Protein AF-A0A937PK70-F1 (afdb_monomer)

Radius of gyration: 21.2 Å; Cα contacts (8 Å, |Δi|>4): 388; chains: 1; bounding box: 48×53×54 Å

pLDDT: mean 81.51, std 13.12, range [34.75, 96.56]

Solvent-accessible surface area (backbone atoms only — not comparable to full-atom values): 15669 Å² total; per-residue (Å²): 124,52,72,79,62,58,38,45,66,89,40,70,65,40,44,51,54,52,50,52,49,54,50,37,52,51,46,26,72,76,64,76,40,58,63,68,61,42,50,55,50,50,49,52,51,50,52,42,42,37,51,44,40,57,37,69,43,77,54,96,91,38,79,38,42,36,42,57,72,73,47,57,33,60,52,71,70,46,46,47,51,60,60,41,90,86,40,66,55,57,60,49,52,52,46,38,75,80,33,78,81,59,72,76,56,82,92,69,58,74,65,73,77,54,71,86,55,41,39,75,41,46,40,65,97,46,42,82,39,66,69,51,34,52,38,50,77,68,69,52,69,36,30,16,62,46,84,85,41,48,56,45,36,32,30,69,58,29,56,63,53,48,52,56,38,54,77,68,24,25,91,83,67,60,84,64,79,65,52,55,62,91,28,32,30,38,37,37,63,48,53,62,62,55,76,79,82,41,75,74,48,77,41,75,64,50,46,45,58,57,76,40,33,56,82,60,34,22,36,97,77,68,45,78,64,27,32,30,35,39,34,27,70,57,77,74,48,87,89,71,48,70,73,71,47,45,72,41,93,46,66,55,25,43,25,64,62,72,62,42,48,41,41,28,53,53,68,30,59,56,72,80,80,89,129

Sequence (275 aa):
MDKRLGFKRSTVEGRKLIANYLSLVLLNNAFDSYREEKINLEKTIFKHMRNYIADSVVKHGKSICRLDNDLPVLTKKQRDLLLDQNSPLDDFIIKRIYDKASKSEHAYDVLNWDFGNFVDWTPGNVADKPLIKDLVNRGIELLSYKKGIAKVGICLNTQKLKQIIEDKYNPQKASLEMLDLSLPTLIFPGRIWKGKSKVESGDPESGELYAFKELFTAGLDNKKVMNLLLYVFVKPPSGFEYQKFITKSTKLSRSFKYNADLVIVNNRVEGRHEY

Nearest PDB structures (foldseek):
  7ae9-assembly1_B  TM=3.345E-01  e=4.741E+00  Aphanizomenon flos-aquae 2012/KM1/D3

Secondary structure (DSSP, 8-state):
-TTTTS--TTSHHHHHHHHHHHHHHHHHHHHS--HHHHHHHHHHHHHHHHHHHHSEEEETTEEEEHHHHH-TT--HHHHHHHH-TT-THHHHHHHHHH-TT-PPPGGG-TT---GGG-EE---GGGTTSHHHHHHHHTT--EEESSTT--S-EEES-HHHHHHHHHHHT-TT----TTS-TTS-EEEEEE--EETTTEE----TTHHHHHHTHHHHTB-TTS-B-SEEEEEE-SPPPTT--HHHHHTS-SHHHHHHHHT-SEEEETTEEEPPPP-

Foldseek 3Di:
DQLQQLHNCPDPVSVVLVVVLVVLVVCCVVPVPCPVVNLVSQLVSLLSNLVSQQAWDQDPNDTDRNVCQPQVQFDPLLCCLSNPPPRCVSVVVSCCVVPVVDDDDPSNFRQPGPQVSWDFADLPPCCPQVLNVVCVVVVFTWTDRDPPDNFKTKGAQQVVSVVVCCVFQEPVVADLVLADRNAIEIEGEDEQDDDQPDGDDPRVVLLCCLVPVCNHAATPNRHGRYAYEYEHQDADHPPDDLVVQLPDPDSNSCCVQPPHSWYGHNSHTDHDDDD

Mean predicted aligned error: 8.27 Å

Structure (mmCIF, N/CA/C/O backbone):
data_AF-A0A937PK70-F1
#
_entry.id   AF-A0A937PK70-F1
#
loop_
_atom_site.group_PDB
_atom_site.id
_atom_site.type_symbol
_atom_site.label_atom_id
_atom_site.label_alt_id
_atom_site.label_comp_id
_atom_site.label_asym_id
_atom_site.label_entity_id
_atom_site.label_seq_id
_atom_site.pdbx_PDB_ins_code
_atom_site.Cartn_x
_atom_site.Cartn_y
_atom_site.Cartn_z
_atom_site.occupancy
_atom_site.B_iso_or_equiv
_atom_site.auth_seq_id
_atom_site.auth_comp_id
_atom_site.auth_asym_id
_atom_site.auth_atom_id
_atom_site.pdbx_PDB_model_num
ATOM 1 N N . MET A 1 1 ? 17.308 -13.823 0.301 1.00 37.06 1 MET A N 1
ATOM 2 C CA . MET A 1 1 ? 16.471 -12.849 -0.449 1.00 37.06 1 MET A CA 1
ATOM 3 C C . MET A 1 1 ? 16.672 -12.971 -1.967 1.00 37.06 1 MET A C 1
ATOM 5 O O . MET A 1 1 ? 15.902 -12.392 -2.718 1.00 37.06 1 MET A O 1
ATOM 9 N N . ASP A 1 2 ? 17.613 -13.804 -2.427 1.00 34.75 2 ASP A N 1
ATOM 10 C CA . ASP A 1 2 ? 18.146 -13.864 -3.803 1.00 34.75 2 ASP A CA 1
ATOM 11 C C . ASP A 1 2 ? 17.315 -14.657 -4.819 1.00 34.75 2 ASP A C 1
ATOM 13 O O . ASP A 1 2 ? 17.744 -14.852 -5.947 1.00 34.75 2 ASP A O 1
ATOM 17 N N . LYS A 1 3 ? 16.127 -15.136 -4.435 1.00 36.50 3 LYS A N 1
ATOM 18 C CA . LYS A 1 3 ? 15.155 -15.718 -5.374 1.00 36.50 3 LYS A CA 1
ATOM 19 C C . LYS A 1 3 ? 14.085 -14.713 -5.813 1.00 36.50 3 LYS A C 1
ATOM 21 O O . LYS A 1 3 ? 13.311 -15.049 -6.686 1.00 36.50 3 LYS A O 1
ATOM 26 N N . ARG A 1 4 ? 14.008 -13.512 -5.214 1.00 41.22 4 ARG A N 1
ATOM 27 C CA . ARG A 1 4 ? 12.827 -12.622 -5.298 1.00 41.22 4 ARG A CA 1
ATOM 28 C C . ARG A 1 4 ? 12.791 -11.650 -6.488 1.00 41.22 4 ARG A C 1
ATOM 30 O O . ARG A 1 4 ? 11.863 -10.862 -6.572 1.00 41.22 4 ARG A O 1
ATOM 37 N N . LEU A 1 5 ? 13.767 -11.717 -7.392 1.00 42.56 5 LEU A N 1
ATOM 38 C CA . LEU A 1 5 ? 13.835 -10.891 -8.609 1.00 42.56 5 LEU A CA 1
ATOM 39 C C . LEU A 1 5 ? 14.006 -11.734 -9.887 1.00 42.56 5 LEU A C 1
ATOM 41 O O . LEU A 1 5 ? 14.437 -11.208 -10.901 1.00 42.56 5 LEU A O 1
ATOM 45 N N . GLY A 1 6 ? 13.799 -13.056 -9.840 1.00 41.34 6 GLY A N 1
ATOM 46 C CA . GLY A 1 6 ? 14.126 -13.943 -10.971 1.00 41.34 6 GLY A CA 1
ATOM 47 C C . GLY A 1 6 ? 15.631 -14.142 -11.225 1.00 41.34 6 GLY A C 1
ATOM 48 O O . GLY A 1 6 ? 16.019 -15.063 -11.933 1.00 41.34 6 GLY A O 1
ATOM 49 N N . PHE A 1 7 ? 16.505 -13.365 -10.582 1.00 47.78 7 PHE A N 1
ATOM 50 C CA . PHE A 1 7 ? 17.955 -13.509 -10.698 1.00 47.78 7 PHE A CA 1
ATOM 51 C C . PHE A 1 7 ? 18.530 -14.207 -9.471 1.00 47.78 7 PHE A C 1
ATOM 53 O O . PHE A 1 7 ? 18.691 -13.595 -8.414 1.00 47.78 7 PHE A O 1
ATOM 60 N N . LYS A 1 8 ? 18.933 -15.474 -9.605 1.00 46.00 8 LYS A N 1
ATOM 61 C CA . LYS A 1 8 ? 19.894 -16.035 -8.649 1.00 46.00 8 LYS A CA 1
ATOM 62 C C . LYS A 1 8 ? 21.189 -15.232 -8.795 1.00 46.00 8 LYS A C 1
ATOM 64 O O . LYS A 1 8 ? 21.920 -15.437 -9.757 1.00 46.00 8 LYS A O 1
ATOM 69 N N . ARG A 1 9 ? 21.525 -14.366 -7.834 1.00 40.38 9 ARG A N 1
ATOM 70 C CA . ARG A 1 9 ? 22.830 -13.662 -7.785 1.00 40.38 9 ARG A CA 1
ATOM 71 C C . ARG A 1 9 ? 24.040 -14.607 -7.830 1.00 40.38 9 ARG A C 1
ATOM 73 O O . ARG A 1 9 ? 25.143 -14.175 -8.138 1.00 40.38 9 ARG A O 1
ATOM 80 N N . SER A 1 10 ? 23.840 -15.890 -7.529 1.00 45.78 10 SER A N 1
ATOM 81 C CA . SER A 1 10 ? 24.858 -16.934 -7.656 1.00 45.78 10 SER A CA 1
ATOM 82 C C . SER A 1 10 ? 25.089 -17.415 -9.096 1.00 45.78 10 SER A C 1
ATOM 84 O O . SER A 1 10 ? 26.106 -18.050 -9.356 1.00 45.78 10 SER A O 1
ATOM 86 N N . THR A 1 11 ? 24.190 -17.107 -10.035 1.00 57.72 11 THR A N 1
ATOM 87 C CA . THR A 1 11 ? 24.342 -17.447 -11.460 1.00 57.72 11 THR A CA 1
ATOM 88 C C . THR A 1 11 ? 25.170 -16.388 -12.182 1.00 57.72 11 THR A C 1
ATOM 90 O O . THR A 1 11 ? 25.211 -15.219 -11.783 1.00 57.72 11 THR A O 1
ATOM 93 N N . VAL A 1 12 ? 25.906 -16.802 -13.211 1.00 65.38 12 VAL A N 1
ATOM 94 C CA . VAL A 1 12 ? 26.789 -15.909 -13.975 1.00 65.38 12 VAL A CA 1
ATOM 95 C C . VAL A 1 12 ? 25.957 -14.892 -14.761 1.00 65.38 12 VAL A C 1
ATOM 97 O O . VAL A 1 12 ? 26.335 -13.724 -14.825 1.00 65.38 12 VAL A O 1
ATOM 100 N N . GLU A 1 13 ? 24.792 -15.294 -15.272 1.00 67.75 13 GLU A N 1
ATOM 101 C CA . GLU A 1 13 ? 23.895 -14.440 -16.054 1.00 67.75 13 GLU A CA 1
ATOM 102 C C . GLU A 1 13 ? 23.329 -13.284 -15.222 1.00 67.75 13 GLU A C 1
ATOM 104 O O . GLU A 1 13 ? 23.418 -12.127 -15.631 1.00 67.75 13 GLU A O 1
ATOM 109 N N . GLY A 1 14 ? 22.823 -13.562 -14.014 1.00 67.50 14 GLY A N 1
ATOM 110 C CA . GLY A 1 14 ? 22.270 -12.523 -13.138 1.00 67.50 14 GLY A CA 1
ATOM 111 C C . GLY A 1 14 ? 23.307 -11.480 -12.705 1.00 67.50 14 GLY A C 1
ATOM 112 O O . GLY A 1 14 ? 22.995 -10.293 -12.617 1.00 67.50 14 GLY A O 1
ATOM 113 N N . ARG A 1 15 ? 24.562 -11.898 -12.471 1.00 71.06 15 ARG A N 1
ATOM 114 C CA . ARG A 1 15 ? 25.664 -10.974 -12.145 1.00 71.06 15 ARG A CA 1
ATOM 115 C C . ARG A 1 15 ? 26.049 -10.100 -13.332 1.00 71.06 15 ARG A C 1
ATOM 117 O O . ARG A 1 15 ? 26.210 -8.897 -13.150 1.00 71.06 15 ARG A O 1
ATOM 124 N N . LYS A 1 16 ? 26.154 -10.686 -14.530 1.00 77.31 16 LYS A N 1
ATOM 125 C CA . LYS A 1 16 ? 26.445 -9.945 -15.768 1.00 77.31 16 LYS A CA 1
ATOM 126 C C . LYS A 1 16 ? 25.376 -8.895 -16.057 1.00 77.31 16 LYS A C 1
ATOM 128 O O . LYS A 1 16 ? 25.711 -7.761 -16.363 1.00 77.31 16 LYS A O 1
ATOM 133 N N . LEU A 1 17 ? 24.104 -9.246 -15.899 1.00 77.00 17 LEU A N 1
ATOM 134 C CA . LEU A 1 17 ? 22.991 -8.350 -16.198 1.00 77.00 17 LEU A CA 1
ATOM 135 C C . LEU A 1 17 ? 22.950 -7.129 -15.262 1.00 77.00 17 LEU A C 1
ATOM 137 O O . LEU A 1 17 ? 22.816 -6.002 -15.732 1.00 77.00 17 LEU A O 1
ATOM 141 N N . ILE A 1 18 ? 23.162 -7.327 -13.953 1.00 81.75 18 ILE A N 1
ATOM 142 C CA . ILE A 1 18 ? 23.285 -6.217 -12.991 1.00 81.75 18 ILE A CA 1
ATOM 143 C C . ILE A 1 18 ? 24.528 -5.368 -13.279 1.00 81.75 18 ILE A C 1
ATOM 145 O O . ILE A 1 18 ? 24.437 -4.143 -13.247 1.00 81.75 18 ILE A O 1
ATOM 149 N N . ALA A 1 19 ? 25.677 -5.996 -13.556 1.00 82.25 19 ALA A N 1
ATOM 150 C CA . ALA A 1 19 ? 26.908 -5.274 -13.873 1.00 82.25 19 ALA A CA 1
ATOM 151 C C . ALA A 1 19 ? 26.723 -4.386 -15.111 1.00 82.25 19 ALA A C 1
ATOM 153 O O . ALA A 1 19 ? 26.980 -3.189 -15.035 1.00 82.25 19 ALA A O 1
ATOM 154 N N . ASN A 1 20 ? 26.172 -4.941 -16.193 1.00 83.00 20 ASN A N 1
ATOM 155 C CA . ASN A 1 20 ? 25.875 -4.203 -17.419 1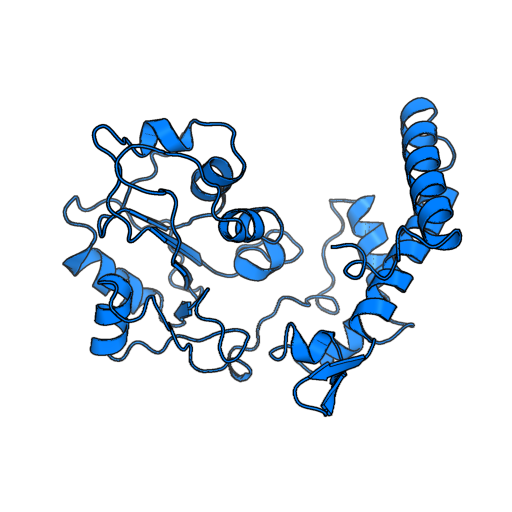.00 83.00 20 ASN A CA 1
ATOM 156 C C . ASN A 1 20 ? 24.914 -3.036 -17.159 1.00 83.00 20 ASN A C 1
ATOM 158 O O . ASN A 1 20 ? 25.137 -1.942 -17.669 1.00 83.00 20 ASN A O 1
ATOM 162 N N . TYR A 1 21 ? 23.883 -3.236 -16.333 1.00 87.12 21 TYR A N 1
ATOM 163 C CA . TYR A 1 21 ? 22.937 -2.172 -15.998 1.00 87.12 21 TYR A CA 1
ATOM 164 C C . TYR A 1 21 ? 23.603 -1.035 -15.226 1.00 87.12 21 TYR A C 1
ATOM 166 O O . TYR A 1 21 ? 23.451 0.127 -15.595 1.00 87.12 21 TYR A O 1
ATOM 174 N N . LEU A 1 22 ? 24.392 -1.353 -14.197 1.00 86.69 22 LEU A N 1
ATOM 175 C CA . LEU A 1 22 ? 25.131 -0.343 -13.439 1.00 86.69 22 LEU A CA 1
ATOM 176 C C . LEU A 1 22 ? 26.138 0.401 -14.325 1.00 86.69 22 LEU A C 1
ATOM 178 O O . LEU A 1 22 ? 26.220 1.624 -14.244 1.00 86.69 22 LEU A O 1
ATOM 182 N N . SER A 1 23 ? 26.856 -0.310 -15.198 1.00 86.12 23 SER A N 1
ATOM 183 C CA . SER A 1 23 ? 27.776 0.294 -16.164 1.00 86.12 23 SER A CA 1
ATOM 184 C C . SER A 1 23 ? 27.057 1.257 -17.106 1.00 86.12 23 SER A C 1
ATOM 186 O O . SER A 1 23 ? 27.497 2.393 -17.245 1.00 86.12 23 SER A O 1
ATOM 188 N N . LEU A 1 24 ? 25.928 0.855 -17.696 1.00 86.94 24 LEU A N 1
ATOM 189 C CA . LEU A 1 24 ? 25.150 1.713 -18.594 1.00 86.94 24 LEU A CA 1
ATOM 190 C C . LEU A 1 24 ? 24.552 2.924 -17.871 1.00 86.94 24 LEU A C 1
ATOM 192 O O . LEU A 1 24 ? 24.560 4.019 -18.420 1.00 86.94 24 LEU A O 1
ATOM 196 N N . VAL A 1 25 ? 24.089 2.772 -16.626 1.00 86.81 25 VAL A N 1
ATOM 197 C CA . VAL A 1 25 ? 23.626 3.908 -15.810 1.00 86.81 25 VAL A CA 1
ATOM 198 C C . VAL A 1 25 ? 24.757 4.908 -15.570 1.00 86.81 25 VAL A C 1
ATOM 200 O O . VAL A 1 25 ? 24.544 6.109 -15.716 1.00 86.81 25 VAL A O 1
ATOM 203 N N . LEU A 1 26 ? 25.953 4.434 -15.212 1.00 84.88 26 LEU A N 1
ATOM 204 C CA . LEU A 1 26 ? 27.107 5.299 -14.961 1.00 84.88 26 LEU A CA 1
ATOM 205 C C . LEU A 1 26 ? 27.579 6.001 -16.237 1.00 84.88 26 LEU A C 1
ATOM 207 O O . LEU A 1 26 ? 27.777 7.212 -16.217 1.00 84.88 26 LEU A O 1
ATOM 211 N N . LEU A 1 27 ? 27.712 5.261 -17.341 1.00 82.31 27 LEU A N 1
ATOM 212 C CA . LEU A 1 27 ? 28.140 5.809 -18.629 1.00 82.31 27 LEU A CA 1
ATOM 213 C C . LEU A 1 27 ? 27.127 6.821 -19.174 1.00 82.31 27 LEU A C 1
ATOM 215 O O . LEU A 1 27 ? 27.521 7.919 -19.559 1.00 82.31 27 LEU A O 1
ATOM 219 N N . ASN A 1 28 ? 25.829 6.511 -19.120 1.00 84.88 28 ASN A N 1
ATOM 220 C CA . ASN A 1 28 ? 24.789 7.438 -19.558 1.00 84.88 28 ASN A CA 1
ATOM 221 C C . ASN A 1 28 ? 24.724 8.687 -18.673 1.00 84.88 28 ASN A C 1
ATOM 223 O O . ASN A 1 28 ? 24.512 9.778 -19.180 1.00 84.88 28 ASN A O 1
ATOM 227 N N . ASN A 1 29 ? 24.926 8.570 -17.358 1.00 85.81 29 ASN A N 1
ATOM 228 C CA . ASN A 1 29 ? 24.936 9.745 -16.481 1.00 85.81 29 ASN A CA 1
ATOM 229 C C . ASN A 1 29 ? 26.181 10.624 -16.670 1.00 85.81 29 ASN A C 1
ATOM 231 O O . ASN A 1 29 ? 26.090 11.836 -16.506 1.00 85.81 29 ASN A O 1
ATOM 235 N N . ALA A 1 30 ? 27.340 10.028 -16.961 1.00 85.38 30 ALA A N 1
ATOM 236 C CA . ALA A 1 30 ? 28.595 10.760 -17.111 1.00 85.38 30 ALA A CA 1
ATOM 237 C C . ALA A 1 30 ? 28.757 11.398 -18.498 1.00 85.38 30 ALA A C 1
ATOM 239 O O . ALA A 1 30 ? 29.371 12.456 -18.611 1.00 85.38 30 ALA A O 1
ATOM 240 N N . PHE A 1 31 ? 28.227 10.755 -19.541 1.00 86.38 31 PHE A N 1
ATOM 241 C CA . PHE A 1 31 ? 28.528 11.101 -20.933 1.00 86.38 31 PHE A CA 1
ATOM 242 C C . PHE A 1 31 ? 27.290 11.289 -21.819 1.00 86.38 31 PHE A C 1
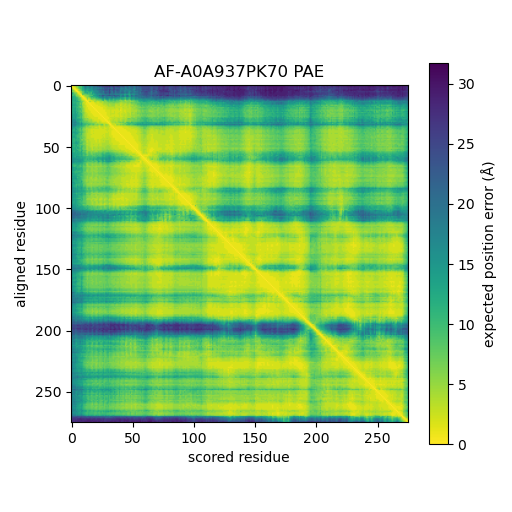ATOM 244 O O . PHE A 1 31 ? 27.459 11.487 -23.017 1.00 86.38 31 PHE A O 1
ATOM 251 N N . ASP A 1 32 ? 26.076 11.159 -21.271 1.00 82.88 32 ASP A N 1
ATOM 252 C CA . ASP A 1 32 ? 24.801 11.189 -22.015 1.00 82.88 32 ASP A CA 1
ATOM 253 C C . ASP A 1 32 ? 24.798 10.293 -23.270 1.00 82.88 32 ASP A C 1
ATOM 255 O O . ASP A 1 32 ? 24.219 10.596 -24.310 1.00 82.88 32 ASP A O 1
ATOM 259 N N . SER A 1 33 ? 25.502 9.164 -23.173 1.00 80.12 33 SER A N 1
ATOM 260 C CA . SER A 1 33 ? 25.627 8.153 -24.222 1.00 80.12 33 SER A CA 1
ATOM 261 C C . SER A 1 33 ? 25.013 6.834 -23.761 1.00 80.12 33 SER A C 1
ATOM 263 O O . SER A 1 33 ? 24.889 6.578 -22.565 1.00 80.12 33 SER A O 1
ATOM 265 N N . TYR A 1 34 ? 24.656 5.971 -24.712 1.00 82.31 34 TYR A N 1
ATOM 266 C CA . TYR A 1 34 ? 24.089 4.638 -24.464 1.00 82.31 34 TYR A CA 1
ATOM 267 C C . TYR A 1 34 ? 22.655 4.604 -23.908 1.00 82.31 34 TYR A C 1
ATOM 269 O O . TYR A 1 34 ? 22.251 3.646 -23.237 1.00 82.31 34 TYR A O 1
ATOM 277 N N . ARG A 1 35 ? 21.861 5.650 -24.172 1.00 85.81 35 ARG A N 1
ATOM 278 C CA . ARG A 1 35 ? 20.463 5.731 -23.726 1.00 85.81 35 ARG A CA 1
ATOM 279 C C . ARG A 1 35 ? 19.619 4.570 -24.253 1.00 85.81 35 ARG A C 1
ATOM 281 O O . ARG A 1 35 ? 18.866 3.978 -23.481 1.00 85.81 35 ARG A O 1
ATOM 288 N N . GLU A 1 36 ? 19.753 4.243 -25.534 1.00 87.88 36 GLU A N 1
ATOM 289 C CA . GLU A 1 36 ? 18.982 3.177 -26.184 1.00 87.88 36 GLU A CA 1
ATOM 290 C C . GLU A 1 36 ? 19.375 1.790 -25.659 1.00 87.88 36 GLU A C 1
ATOM 292 O O . GLU A 1 36 ? 18.523 0.957 -25.354 1.00 87.88 36 GLU A O 1
ATOM 297 N N . GLU A 1 37 ? 20.667 1.544 -25.453 1.00 87.75 37 GLU A N 1
ATOM 298 C CA . GLU A 1 37 ? 21.186 0.313 -24.860 1.00 87.75 37 GLU A CA 1
ATOM 299 C C . GLU A 1 37 ? 20.698 0.142 -23.421 1.00 87.75 37 GLU A C 1
ATOM 301 O O . GLU A 1 37 ? 20.307 -0.959 -23.021 1.00 87.75 37 GLU A O 1
ATOM 306 N N . LYS A 1 38 ? 20.660 1.237 -22.652 1.00 87.12 38 LYS A N 1
ATOM 307 C CA . LYS A 1 38 ? 20.085 1.247 -21.307 1.00 87.12 38 LYS A CA 1
ATOM 308 C C . LYS A 1 38 ? 18.594 0.896 -21.342 1.00 87.12 38 LYS A C 1
ATOM 310 O O . LYS A 1 38 ? 18.180 0.015 -20.589 1.00 87.12 38 LYS A O 1
ATOM 315 N N . ILE A 1 39 ? 17.813 1.509 -22.236 1.00 89.38 39 ILE A N 1
ATOM 316 C CA . ILE A 1 39 ? 16.381 1.210 -22.414 1.00 89.38 39 ILE A CA 1
ATOM 317 C C . ILE A 1 39 ? 16.166 -0.274 -22.748 1.00 89.38 39 ILE A C 1
ATOM 319 O O . ILE A 1 39 ? 15.335 -0.942 -22.131 1.00 89.38 39 ILE A O 1
ATOM 323 N N . ASN A 1 40 ? 16.938 -0.821 -23.688 1.00 87.56 40 ASN A N 1
ATOM 324 C CA . ASN A 1 40 ? 16.832 -2.226 -24.089 1.00 87.56 40 ASN A CA 1
ATOM 325 C C . ASN A 1 40 ? 17.166 -3.190 -22.939 1.00 87.56 40 ASN A C 1
ATOM 327 O O . ASN A 1 40 ? 16.513 -4.228 -22.767 1.00 87.56 40 ASN A O 1
ATOM 331 N N . LEU A 1 41 ? 18.153 -2.841 -22.110 1.00 87.38 41 LEU A N 1
ATOM 332 C CA . LEU A 1 41 ? 18.491 -3.632 -20.933 1.00 87.38 41 LEU A CA 1
ATOM 333 C C . LEU A 1 41 ? 17.400 -3.559 -19.854 1.00 87.38 41 LEU A C 1
ATOM 335 O O . LEU A 1 41 ? 17.073 -4.585 -19.257 1.00 87.38 41 LEU A O 1
ATOM 339 N N . GLU A 1 42 ? 16.795 -2.392 -19.629 1.00 88.00 42 GLU A N 1
ATOM 340 C CA . GLU A 1 42 ? 15.659 -2.233 -18.712 1.00 88.00 42 GLU A CA 1
ATOM 341 C C . GLU A 1 42 ? 14.446 -3.062 -19.159 1.00 88.00 42 GLU A C 1
ATOM 343 O O . GLU A 1 42 ? 13.888 -3.800 -18.346 1.00 88.00 42 GLU A O 1
ATOM 348 N N . LYS A 1 43 ? 14.099 -3.061 -20.456 1.00 87.50 43 LYS A N 1
ATOM 349 C CA . LYS A 1 43 ? 13.057 -3.954 -21.009 1.00 87.50 43 LYS A CA 1
ATOM 350 C C . LYS A 1 43 ? 13.356 -5.427 -20.727 1.00 87.50 43 LYS A C 1
ATOM 352 O O . LYS A 1 43 ? 12.472 -6.187 -20.331 1.00 87.50 43 LYS A O 1
ATOM 357 N N . THR A 1 44 ? 14.618 -5.831 -20.874 1.00 84.88 44 THR A N 1
ATOM 358 C CA . THR A 1 44 ? 15.059 -7.201 -20.567 1.00 84.88 44 THR A CA 1
ATOM 359 C C . THR A 1 44 ? 14.882 -7.526 -19.079 1.00 84.88 44 THR A C 1
ATOM 361 O O . THR A 1 44 ? 14.375 -8.595 -18.735 1.00 84.88 44 THR A O 1
ATOM 364 N N . ILE A 1 45 ? 15.243 -6.596 -18.186 1.00 85.44 45 ILE A N 1
ATOM 365 C CA . ILE A 1 45 ? 15.020 -6.723 -16.738 1.00 85.44 45 ILE A CA 1
ATOM 366 C C . ILE A 1 45 ? 13.528 -6.901 -16.431 1.00 85.44 45 ILE A C 1
ATOM 368 O O . ILE A 1 45 ? 13.172 -7.827 -15.698 1.00 85.44 45 ILE A O 1
ATOM 372 N N . PHE A 1 46 ? 12.655 -6.068 -17.005 1.00 85.12 46 PHE A N 1
ATOM 373 C CA . PHE A 1 46 ? 11.211 -6.162 -16.774 1.00 85.12 46 PHE A CA 1
ATOM 374 C C . PHE A 1 46 ? 10.641 -7.496 -17.244 1.00 85.12 46 PHE A C 1
ATOM 376 O O . PHE A 1 46 ? 9.949 -8.163 -16.473 1.00 85.12 46 PHE A O 1
ATOM 383 N N . LYS A 1 47 ? 11.036 -7.973 -18.428 1.00 83.56 47 LYS A N 1
ATOM 384 C CA . LYS A 1 47 ? 10.641 -9.299 -18.919 1.00 83.56 47 LYS A CA 1
ATOM 385 C C . LYS A 1 47 ? 11.027 -10.421 -17.949 1.00 83.56 47 LYS A C 1
ATOM 387 O O . LYS A 1 47 ? 10.223 -11.310 -17.670 1.00 83.56 47 LYS A O 1
ATOM 392 N N . HIS A 1 48 ? 12.228 -10.371 -17.371 1.00 82.00 48 HIS A N 1
ATOM 393 C CA . HIS A 1 48 ? 12.635 -11.336 -16.344 1.00 82.00 48 HIS A CA 1
ATOM 394 C C . HIS A 1 48 ? 11.782 -11.250 -15.072 1.00 82.00 48 HIS A C 1
ATOM 396 O O . HIS A 1 48 ? 11.409 -12.287 -14.521 1.00 82.00 48 HIS A O 1
ATOM 402 N N . MET A 1 49 ? 11.443 -10.042 -14.614 1.00 84.62 49 MET A N 1
ATOM 403 C CA . MET A 1 49 ? 10.549 -9.853 -13.465 1.00 84.62 49 MET A CA 1
ATOM 404 C C . MET A 1 49 ? 9.149 -10.415 -13.742 1.00 84.62 49 MET A C 1
ATOM 406 O O . MET A 1 49 ? 8.569 -11.059 -12.867 1.00 84.62 49 MET A O 1
ATOM 410 N N . ARG A 1 50 ? 8.634 -10.231 -14.962 1.00 85.44 50 ARG A N 1
ATOM 411 C CA . ARG A 1 50 ? 7.337 -10.760 -15.404 1.00 85.44 50 ARG A CA 1
ATOM 412 C C . ARG A 1 50 ? 7.322 -12.284 -15.474 1.00 85.44 50 ARG A C 1
ATOM 414 O O . ARG A 1 50 ? 6.410 -12.915 -14.948 1.00 85.44 50 ARG A O 1
ATOM 421 N N . ASN A 1 51 ? 8.376 -12.890 -16.015 1.00 85.25 51 ASN A N 1
ATOM 422 C CA . ASN A 1 51 ? 8.534 -14.346 -15.986 1.00 85.25 51 ASN A CA 1
ATOM 423 C C . ASN A 1 51 ? 8.571 -14.871 -14.549 1.00 85.25 51 ASN A C 1
ATOM 425 O O . ASN A 1 51 ? 7.894 -15.840 -14.222 1.00 85.25 51 ASN A O 1
ATOM 429 N N . TYR A 1 52 ? 9.287 -14.181 -13.660 1.00 86.12 52 TYR A N 1
ATOM 430 C CA . TYR A 1 52 ? 9.355 -14.575 -12.259 1.00 86.12 52 TYR A CA 1
ATOM 431 C C . TYR A 1 52 ? 7.992 -14.549 -11.558 1.00 86.12 52 TYR A C 1
ATOM 433 O O . TYR A 1 52 ? 7.735 -15.424 -10.741 1.00 86.12 52 TYR A O 1
ATOM 441 N N . ILE A 1 53 ? 7.109 -13.583 -11.831 1.00 88.38 53 ILE A N 1
ATOM 442 C CA . ILE A 1 53 ? 5.762 -13.586 -11.226 1.00 88.38 53 ILE A CA 1
ATOM 443 C C . ILE A 1 53 ? 4.824 -14.619 -11.871 1.00 88.38 53 ILE A C 1
ATOM 445 O O . ILE A 1 53 ? 3.872 -15.041 -11.217 1.00 88.38 53 ILE A O 1
ATOM 449 N N . ALA A 1 54 ? 5.109 -15.048 -13.105 1.00 87.94 54 ALA A N 1
ATOM 450 C CA . ALA A 1 54 ? 4.399 -16.122 -13.799 1.00 87.94 54 ALA A CA 1
ATOM 451 C C . ALA A 1 54 ? 4.835 -17.531 -13.345 1.00 87.94 54 ALA A C 1
ATOM 453 O O . ALA A 1 54 ? 4.074 -18.490 -13.482 1.00 87.94 54 ALA A O 1
ATOM 454 N N . ASP A 1 55 ? 6.043 -17.670 -12.787 1.00 88.50 55 ASP A N 1
ATOM 455 C CA . ASP A 1 55 ? 6.554 -18.946 -12.284 1.00 88.50 55 ASP A CA 1
ATOM 456 C C . ASP A 1 55 ? 5.635 -19.551 -11.214 1.00 88.50 55 ASP A C 1
ATOM 458 O O . ASP A 1 55 ? 5.010 -18.858 -10.406 1.00 88.50 55 ASP A O 1
ATOM 462 N N . SER A 1 56 ? 5.631 -20.881 -11.130 1.00 88.50 56 SER A N 1
ATOM 463 C CA . SER A 1 56 ? 4.915 -21.593 -10.074 1.00 88.50 56 SER A CA 1
ATOM 464 C C . SER A 1 56 ? 5.743 -21.776 -8.796 1.00 88.50 56 SER A C 1
ATOM 466 O O . SER A 1 56 ? 6.968 -21.919 -8.810 1.00 88.50 56 SER A O 1
ATOM 468 N N . VAL A 1 57 ? 5.052 -21.824 -7.660 1.00 84.38 57 VAL A N 1
ATOM 469 C CA . VAL A 1 57 ? 5.567 -22.208 -6.342 1.00 84.38 57 VAL A CA 1
ATOM 470 C C . VAL A 1 57 ? 4.757 -23.363 -5.775 1.00 84.38 57 VAL A C 1
ATOM 472 O O . VAL A 1 57 ? 3.536 -23.399 -5.896 1.00 84.38 57 VAL A O 1
ATOM 475 N N . VAL A 1 58 ? 5.435 -24.296 -5.105 1.00 85.69 58 VAL A N 1
ATOM 476 C CA . VAL A 1 58 ? 4.760 -25.379 -4.383 1.00 85.69 58 VAL A CA 1
ATOM 477 C C . VAL A 1 58 ? 4.317 -24.871 -3.015 1.00 85.69 58 VAL A C 1
ATOM 479 O O . VAL A 1 58 ? 5.140 -24.450 -2.201 1.00 85.69 58 VAL A O 1
ATOM 482 N N . LYS A 1 59 ? 3.016 -24.939 -2.744 1.00 78.69 59 LYS A N 1
ATOM 483 C CA . LYS A 1 59 ? 2.406 -24.589 -1.462 1.00 78.69 59 LYS A CA 1
ATOM 484 C C . LYS A 1 59 ? 1.424 -25.679 -1.054 1.00 78.69 59 LYS A C 1
ATOM 486 O O . LYS A 1 59 ? 0.505 -25.997 -1.801 1.00 78.69 59 LYS A O 1
ATOM 491 N N . HIS A 1 60 ? 1.631 -26.267 0.125 1.00 81.50 60 HIS A N 1
ATOM 492 C CA . HIS A 1 60 ? 0.845 -27.412 0.615 1.00 81.50 60 HIS A CA 1
ATOM 493 C C . HIS A 1 60 ? 0.714 -28.542 -0.428 1.00 81.50 60 HIS A C 1
ATOM 495 O O . HIS A 1 60 ? -0.369 -29.074 -0.648 1.00 81.50 60 HIS A O 1
ATOM 501 N N . GLY A 1 61 ? 1.811 -28.857 -1.126 1.00 84.94 61 GLY A N 1
ATOM 502 C CA . GLY A 1 61 ? 1.846 -29.895 -2.163 1.00 84.94 61 GLY A CA 1
ATOM 503 C C . GLY A 1 61 ? 1.212 -29.512 -3.507 1.00 84.94 61 GLY A C 1
ATOM 504 O O . GLY A 1 61 ? 1.296 -30.297 -4.444 1.00 84.94 61 GLY A O 1
ATOM 505 N N . LYS A 1 62 ? 0.622 -28.316 -3.643 1.00 86.06 62 LYS A N 1
ATOM 506 C CA . LYS A 1 62 ? 0.045 -27.827 -4.905 1.00 86.06 62 LYS A CA 1
ATOM 507 C C . LYS A 1 62 ? 0.963 -26.809 -5.571 1.00 86.06 62 LYS A C 1
ATOM 509 O O . LYS A 1 62 ? 1.491 -25.925 -4.901 1.00 86.06 62 LYS A O 1
ATOM 514 N N . SER A 1 63 ? 1.128 -26.928 -6.884 1.00 90.38 63 SER A N 1
ATOM 515 C CA . SER A 1 63 ? 1.799 -25.918 -7.706 1.00 90.38 63 SER A CA 1
ATOM 516 C C . SER A 1 63 ? 0.835 -24.760 -7.968 1.00 90.38 63 SER A C 1
ATOM 518 O O . SER A 1 63 ? -0.269 -24.989 -8.455 1.00 90.38 63 SER A O 1
ATOM 520 N N . ILE A 1 64 ? 1.218 -23.537 -7.605 1.00 88.62 64 ILE A N 1
ATOM 521 C CA . ILE A 1 64 ? 0.401 -22.325 -7.763 1.00 88.62 64 ILE A CA 1
ATOM 522 C C . ILE A 1 64 ? 1.267 -21.241 -8.407 1.00 88.62 64 ILE A C 1
ATOM 524 O O . ILE A 1 64 ? 2.412 -21.067 -7.993 1.00 88.62 64 ILE A O 1
ATOM 528 N N . CYS A 1 65 ? 0.735 -20.494 -9.378 1.00 90.19 65 CYS A N 1
ATOM 529 C CA . CYS A 1 65 ? 1.392 -19.300 -9.918 1.00 90.19 65 CYS A CA 1
ATOM 530 C C . CYS A 1 65 ? 1.743 -18.322 -8.782 1.00 90.19 65 CYS A C 1
ATOM 532 O O . CYS A 1 65 ? 0.945 -18.090 -7.868 1.00 90.19 65 CYS A O 1
ATOM 534 N N . ARG A 1 66 ? 2.946 -17.744 -8.807 1.00 90.31 66 ARG A N 1
ATOM 535 C CA . ARG A 1 66 ? 3.394 -16.789 -7.782 1.00 90.31 66 ARG A CA 1
ATOM 536 C C . ARG A 1 66 ? 2.479 -15.586 -7.686 1.00 90.31 66 ARG A C 1
ATOM 538 O O . ARG A 1 66 ? 2.143 -15.212 -6.566 1.00 90.31 66 ARG A O 1
ATOM 545 N N . LEU A 1 67 ? 2.058 -15.029 -8.823 1.00 89.62 67 LEU A N 1
ATOM 546 C CA . LEU A 1 67 ? 1.140 -13.895 -8.852 1.00 89.62 67 LEU A CA 1
ATOM 547 C C . LEU A 1 67 ? -0.146 -14.203 -8.076 1.00 89.62 67 LEU A C 1
ATOM 549 O O . LEU A 1 67 ? -0.525 -13.436 -7.196 1.00 89.62 67 LEU A O 1
ATOM 553 N N . ASP A 1 68 ? -0.752 -15.367 -8.318 1.00 88.19 68 ASP A N 1
ATOM 554 C CA . ASP A 1 68 ? -1.988 -15.774 -7.642 1.00 88.19 68 ASP A CA 1
ATOM 555 C C . ASP A 1 68 ? -1.768 -16.099 -6.162 1.00 88.19 68 ASP A C 1
ATOM 557 O O . ASP A 1 68 ? -2.646 -15.886 -5.328 1.00 88.19 68 ASP A O 1
ATOM 561 N N . ASN A 1 69 ? -0.586 -16.598 -5.794 1.00 87.19 69 ASN A N 1
ATOM 562 C CA . ASN A 1 69 ? -0.258 -16.787 -4.388 1.00 87.19 69 ASN A CA 1
ATOM 563 C C . ASN A 1 69 ? -0.025 -15.457 -3.667 1.00 87.19 69 ASN A C 1
ATOM 565 O O . ASN A 1 69 ? -0.356 -15.354 -2.486 1.00 87.19 69 ASN A O 1
ATOM 569 N N . ASP A 1 70 ? 0.609 -14.481 -4.311 1.00 84.69 70 ASP A N 1
ATOM 570 C CA . ASP A 1 70 ? 1.058 -13.252 -3.664 1.00 84.69 70 ASP A CA 1
ATOM 571 C C . ASP A 1 70 ? -0.026 -12.174 -3.644 1.00 84.69 70 ASP A C 1
ATOM 573 O O . ASP A 1 70 ? -0.203 -11.553 -2.593 1.00 84.69 70 ASP A O 1
ATOM 577 N N . LEU A 1 71 ? -0.802 -12.046 -4.725 1.00 86.94 71 LEU A N 1
ATOM 578 C CA . LEU A 1 71 ? -1.863 -11.054 -4.896 1.00 86.94 71 LEU A CA 1
ATOM 579 C C . LEU A 1 71 ? -3.122 -11.681 -5.548 1.00 86.94 71 LEU A C 1
ATOM 581 O O . LEU A 1 71 ? -3.452 -11.382 -6.696 1.00 86.94 71 LEU A O 1
ATOM 585 N N . PRO A 1 72 ? -3.854 -12.555 -4.828 1.00 88.06 72 PRO A N 1
ATOM 586 C CA . PRO A 1 72 ? -4.987 -13.311 -5.379 1.00 88.06 72 PRO A CA 1
ATOM 587 C C . PRO A 1 72 ? -6.184 -12.450 -5.811 1.00 88.06 72 PRO A C 1
ATOM 589 O O . PRO A 1 72 ? -7.040 -12.937 -6.541 1.00 88.06 72 PRO A O 1
ATOM 592 N N . VAL A 1 73 ? -6.254 -11.192 -5.371 1.00 89.25 73 VAL A N 1
ATOM 593 C CA . VAL A 1 73 ? -7.404 -10.289 -5.575 1.00 89.25 73 VAL A CA 1
ATOM 594 C C . VAL A 1 73 ? -7.420 -9.562 -6.913 1.00 89.25 73 VAL A C 1
ATOM 596 O O . VAL A 1 73 ? -8.347 -8.804 -7.189 1.00 89.25 73 VAL A O 1
ATOM 599 N N . LEU A 1 74 ? -6.399 -9.765 -7.748 1.00 88.94 74 LEU A N 1
ATOM 600 C CA . LEU A 1 74 ? -6.378 -9.181 -9.084 1.00 88.94 74 LEU A CA 1
ATOM 601 C C . LEU A 1 74 ? -7.604 -9.634 -9.889 1.00 88.94 74 LEU A C 1
ATOM 603 O O . LEU A 1 74 ? -8.123 -10.735 -9.707 1.00 88.94 74 LEU A O 1
ATOM 607 N N . THR A 1 75 ? -8.052 -8.806 -10.823 1.00 88.19 75 THR A N 1
ATOM 608 C CA . THR A 1 75 ? -9.048 -9.181 -11.835 1.00 88.19 75 THR A CA 1
ATOM 609 C C . THR A 1 75 ? -8.390 -9.989 -12.957 1.00 88.19 75 THR A C 1
ATOM 611 O O . THR A 1 75 ? -7.164 -10.015 -13.092 1.00 88.19 75 THR A O 1
ATOM 614 N N . LYS A 1 76 ? -9.183 -10.657 -13.807 1.00 87.50 76 LYS A N 1
ATOM 615 C CA . LYS A 1 76 ? -8.643 -11.349 -14.993 1.00 87.50 76 LYS A CA 1
ATOM 616 C C . LYS A 1 76 ? -7.859 -10.388 -15.898 1.00 87.50 76 LYS A C 1
ATOM 618 O O . LYS A 1 76 ? -6.722 -10.679 -16.236 1.00 87.50 76 LYS A O 1
ATOM 623 N N . LYS A 1 77 ? -8.413 -9.202 -16.179 1.00 86.44 77 LYS A N 1
ATOM 624 C CA . LYS A 1 77 ? -7.758 -8.163 -16.993 1.00 86.44 77 LYS A CA 1
ATOM 625 C C . LYS A 1 77 ? -6.380 -7.774 -16.443 1.00 86.44 77 LYS A C 1
ATOM 627 O O . LYS A 1 77 ? -5.428 -7.649 -17.204 1.00 86.44 77 LYS A O 1
ATOM 632 N N . GLN A 1 78 ? -6.267 -7.592 -15.127 1.00 87.31 78 GLN A N 1
ATOM 633 C CA . GLN A 1 78 ? -4.996 -7.240 -14.484 1.00 87.31 78 GLN A CA 1
ATOM 634 C C . GLN A 1 78 ? -3.978 -8.381 -14.563 1.00 87.31 78 GLN A C 1
ATOM 636 O O . GLN A 1 78 ? -2.797 -8.129 -14.795 1.00 87.31 78 GLN A O 1
ATOM 641 N N . ARG A 1 79 ? -4.427 -9.634 -14.412 1.00 88.38 79 ARG A N 1
ATOM 642 C CA . ARG A 1 79 ? -3.565 -10.808 -14.608 1.00 88.38 79 ARG A CA 1
ATOM 643 C C . ARG A 1 79 ? -3.063 -10.893 -16.039 1.00 88.38 79 ARG A C 1
ATOM 645 O O . ARG A 1 79 ? -1.860 -11.023 -16.229 1.00 88.38 79 ARG A O 1
ATOM 652 N N . ASP A 1 80 ? -3.959 -10.776 -17.014 1.00 87.94 80 ASP A N 1
ATOM 653 C CA . ASP A 1 80 ? -3.611 -10.846 -18.433 1.00 87.94 80 ASP A CA 1
ATOM 654 C C . ASP A 1 80 ? -2.570 -9.768 -18.768 1.00 87.94 80 ASP A C 1
ATOM 656 O O . ASP A 1 80 ? -1.529 -10.075 -19.338 1.00 87.94 80 ASP A O 1
ATOM 660 N N . LEU A 1 81 ? -2.756 -8.535 -18.284 1.00 86.19 81 LEU A N 1
ATOM 661 C CA . LEU A 1 81 ? -1.786 -7.459 -18.489 1.00 86.19 81 LEU A CA 1
ATOM 662 C C . LEU A 1 81 ? -0.397 -7.759 -17.889 1.00 86.19 81 LEU A C 1
ATOM 664 O O . LEU A 1 81 ? 0.618 -7.409 -18.494 1.00 86.19 81 LEU A O 1
ATOM 668 N N . LEU A 1 82 ? -0.339 -8.389 -16.710 1.00 87.81 82 LEU A N 1
ATOM 669 C CA . LEU A 1 8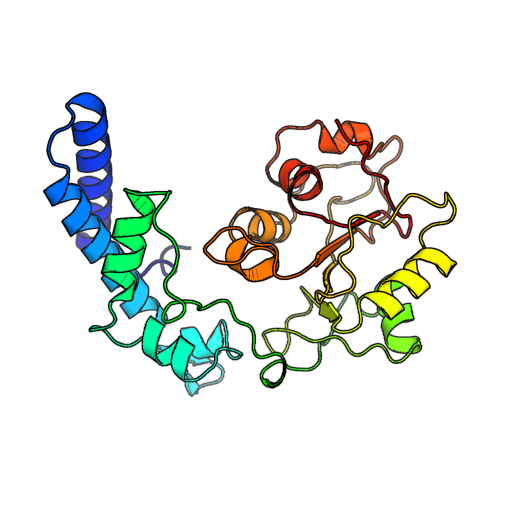2 ? 0.915 -8.724 -16.025 1.00 87.81 82 LEU A CA 1
ATOM 670 C C . LEU A 1 82 ? 1.602 -9.961 -16.614 1.00 87.81 82 LEU A C 1
ATOM 672 O O . LEU A 1 82 ? 2.833 -10.001 -16.667 1.00 87.81 82 LEU A O 1
ATOM 676 N N . LEU A 1 83 ? 0.840 -10.947 -17.089 1.00 87.56 83 LEU A N 1
ATOM 677 C CA . LEU A 1 83 ? 1.352 -12.254 -17.513 1.00 87.56 83 LEU A CA 1
ATOM 678 C C . LEU A 1 83 ? 1.543 -12.388 -19.033 1.00 87.56 83 LEU A C 1
ATOM 680 O O . LEU A 1 83 ? 2.415 -13.148 -19.455 1.00 87.56 83 LEU A O 1
ATOM 684 N N . ASP A 1 84 ? 0.794 -11.647 -19.855 1.00 86.31 84 ASP A N 1
ATOM 685 C CA . ASP A 1 84 ? 0.895 -11.719 -21.319 1.00 86.31 84 ASP A CA 1
ATOM 686 C C . ASP A 1 84 ? 2.198 -11.094 -21.826 1.00 86.31 84 ASP A C 1
ATOM 688 O O . ASP A 1 84 ? 2.367 -9.878 -21.810 1.00 86.31 84 ASP A O 1
ATOM 692 N N . GLN A 1 85 ? 3.120 -11.904 -22.334 1.00 79.62 85 GLN A N 1
ATOM 693 C CA . GLN A 1 85 ? 4.424 -11.444 -22.823 1.00 79.62 85 GLN A CA 1
ATOM 694 C C . GLN A 1 85 ? 4.344 -10.421 -23.969 1.00 79.62 85 GLN A C 1
ATOM 696 O O . GLN A 1 85 ? 5.321 -9.713 -24.194 1.00 79.62 85 GLN A O 1
ATOM 701 N N . ASN A 1 86 ? 3.202 -10.318 -24.656 1.00 81.44 86 ASN A N 1
ATOM 702 C CA . ASN A 1 86 ? 2.954 -9.319 -25.699 1.00 81.44 86 ASN A CA 1
ATOM 703 C C . ASN A 1 86 ? 2.263 -8.052 -25.168 1.00 81.44 86 ASN A C 1
ATOM 705 O O . ASN A 1 86 ? 1.938 -7.149 -25.937 1.00 81.44 86 ASN A O 1
ATOM 709 N N . SER A 1 87 ? 2.025 -7.982 -23.858 1.00 81.56 87 SER A N 1
ATOM 710 C CA . SER A 1 87 ? 1.439 -6.824 -23.194 1.00 81.56 87 SER A CA 1
ATOM 711 C C . SER A 1 87 ? 2.298 -5.573 -23.420 1.00 81.56 87 SER A C 1
ATOM 713 O O . SER A 1 87 ? 3.506 -5.615 -23.165 1.00 81.56 87 SER A O 1
ATOM 715 N N . PRO A 1 88 ? 1.687 -4.429 -23.781 1.00 79.31 88 PRO A N 1
ATOM 716 C CA . PRO A 1 88 ? 2.394 -3.156 -23.932 1.00 79.31 88 PRO A CA 1
ATOM 717 C C . PRO A 1 88 ? 2.856 -2.538 -22.598 1.00 79.31 88 PRO A C 1
ATOM 719 O O . PRO A 1 88 ? 3.385 -1.426 -22.568 1.00 79.31 88 PRO A O 1
ATOM 722 N N . LEU A 1 89 ? 2.681 -3.251 -21.479 1.00 82.44 89 LEU A N 1
ATOM 723 C CA . LEU A 1 89 ? 3.066 -2.805 -20.143 1.00 82.44 89 LEU A CA 1
ATOM 724 C C . LEU A 1 89 ? 4.557 -2.449 -20.035 1.00 82.44 89 LEU A C 1
ATOM 726 O O . LEU A 1 89 ? 4.890 -1.455 -19.394 1.00 82.44 89 LEU A O 1
ATOM 730 N N . ASP A 1 90 ? 5.448 -3.224 -20.657 1.00 82.50 90 ASP A N 1
ATOM 731 C CA . ASP A 1 90 ? 6.895 -2.989 -20.557 1.00 82.50 90 ASP A CA 1
ATOM 732 C C . ASP A 1 90 ? 7.296 -1.680 -21.258 1.00 82.50 90 ASP A C 1
ATOM 734 O O . ASP A 1 90 ? 8.037 -0.869 -20.698 1.00 82.50 90 ASP A O 1
ATOM 738 N N . ASP A 1 91 ? 6.731 -1.415 -22.439 1.00 81.75 91 ASP A N 1
ATOM 739 C CA . ASP A 1 91 ? 6.933 -0.155 -23.160 1.00 81.75 91 ASP A CA 1
ATOM 740 C C . ASP A 1 91 ? 6.340 1.034 -22.398 1.00 81.75 91 ASP A C 1
ATOM 742 O O . ASP A 1 91 ? 6.958 2.099 -22.320 1.00 81.75 91 ASP A O 1
ATOM 746 N N . PHE A 1 92 ? 5.177 0.845 -21.772 1.00 82.00 92 PHE A N 1
ATOM 747 C CA . PHE A 1 92 ? 4.562 1.855 -20.918 1.00 82.00 92 PHE A CA 1
ATOM 748 C C . PHE A 1 92 ? 5.429 2.194 -19.690 1.00 82.00 92 PHE A C 1
ATOM 750 O O . PHE A 1 92 ? 5.637 3.374 -19.393 1.00 82.00 92 PHE A O 1
ATOM 757 N N . ILE A 1 93 ? 5.972 1.188 -18.992 1.00 83.56 93 ILE A N 1
ATOM 758 C CA . ILE A 1 93 ? 6.855 1.391 -17.831 1.00 83.56 93 ILE A CA 1
ATOM 759 C C . ILE A 1 93 ? 8.124 2.142 -18.250 1.00 83.56 93 ILE A C 1
ATOM 761 O O . ILE A 1 93 ? 8.504 3.112 -17.593 1.00 83.56 93 ILE A O 1
ATOM 765 N N . ILE A 1 94 ? 8.750 1.747 -19.362 1.00 86.69 94 ILE A N 1
ATOM 766 C CA . ILE A 1 94 ? 9.921 2.443 -19.912 1.00 86.69 94 ILE A CA 1
ATOM 767 C C . ILE A 1 94 ? 9.577 3.895 -20.232 1.00 86.69 94 ILE A C 1
ATOM 769 O O . ILE A 1 94 ? 10.272 4.807 -19.785 1.00 86.69 94 ILE A O 1
ATOM 773 N N . LYS A 1 95 ? 8.470 4.136 -20.940 1.00 85.69 95 LYS A N 1
ATOM 774 C CA . LYS A 1 95 ? 8.019 5.493 -21.257 1.00 85.69 95 LYS A CA 1
ATOM 775 C C . LYS A 1 95 ? 7.868 6.334 -19.987 1.00 85.69 95 LYS A C 1
ATOM 777 O O . LYS A 1 95 ? 8.377 7.444 -19.945 1.00 85.69 95 LYS A O 1
ATOM 782 N N . ARG A 1 96 ? 7.267 5.790 -18.925 1.00 81.44 96 ARG A N 1
ATOM 783 C CA . ARG A 1 96 ? 7.111 6.455 -17.616 1.00 81.44 96 ARG A CA 1
ATOM 784 C C . ARG A 1 96 ? 8.432 6.787 -16.914 1.00 81.44 96 ARG A C 1
ATOM 786 O O . ARG A 1 96 ? 8.502 7.793 -16.209 1.00 81.44 96 ARG A O 1
ATOM 793 N N . ILE A 1 97 ? 9.462 5.954 -17.066 1.00 84.00 97 ILE A N 1
ATOM 794 C CA . ILE A 1 97 ? 10.787 6.192 -16.468 1.00 84.00 97 ILE A CA 1
ATOM 795 C C . ILE A 1 97 ? 11.458 7.412 -17.108 1.00 84.00 97 ILE A C 1
ATOM 797 O O . ILE A 1 97 ? 12.053 8.228 -16.401 1.00 84.00 97 ILE A O 1
ATOM 801 N N . TYR A 1 98 ? 11.338 7.547 -18.430 1.00 85.12 98 TYR A N 1
ATOM 802 C CA . TYR A 1 98 ? 12.011 8.591 -19.206 1.00 85.12 98 TYR A CA 1
ATOM 803 C C . TYR A 1 98 ? 11.155 9.838 -19.461 1.00 85.12 98 TYR A C 1
ATOM 805 O O . TYR A 1 98 ? 11.707 10.910 -19.700 1.00 85.12 98 TYR A O 1
ATOM 813 N N . ASP A 1 99 ? 9.834 9.718 -19.371 1.00 84.88 99 ASP A N 1
ATOM 814 C CA . ASP A 1 99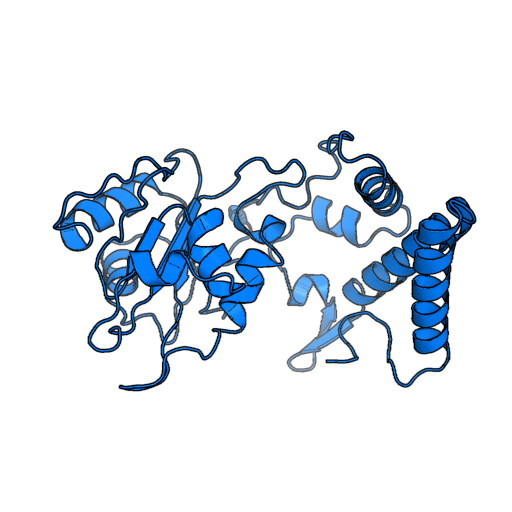 ? 8.865 10.803 -19.471 1.00 84.88 99 ASP A CA 1
ATOM 815 C C . ASP A 1 99 ? 7.870 10.717 -18.305 1.00 84.88 99 ASP A C 1
ATOM 817 O O . ASP A 1 99 ? 6.836 10.045 -18.356 1.00 84.88 99 ASP A O 1
ATOM 821 N N . LYS A 1 100 ? 8.184 11.449 -17.232 1.00 73.19 100 LYS A N 1
ATOM 822 C CA . LYS A 1 100 ? 7.336 11.531 -16.034 1.00 73.19 100 LYS A CA 1
ATOM 823 C C . LYS A 1 100 ? 6.002 12.242 -16.286 1.00 73.19 100 LYS A C 1
ATOM 825 O O . LYS A 1 100 ? 5.112 12.123 -15.447 1.00 73.19 100 LYS A O 1
ATOM 830 N N . ALA A 1 101 ? 5.865 12.986 -17.387 1.00 78.38 101 ALA A N 1
ATOM 831 C CA . ALA A 1 101 ? 4.611 13.630 -17.769 1.00 78.38 101 ALA A CA 1
ATOM 832 C C . ALA A 1 101 ? 3.676 12.672 -18.527 1.00 78.38 101 ALA A C 1
ATOM 834 O O . ALA A 1 101 ? 2.478 12.951 -18.641 1.00 78.38 101 ALA A O 1
ATOM 835 N N . SER A 1 102 ? 4.186 11.528 -19.001 1.00 78.31 102 SER A N 1
ATOM 836 C CA . SER A 1 102 ? 3.374 10.505 -19.654 1.00 78.31 102 SER A CA 1
ATOM 837 C C . SER A 1 102 ? 2.313 9.968 -18.691 1.00 78.31 102 SER A C 1
ATOM 839 O O . SER A 1 102 ? 2.620 9.292 -17.708 1.00 78.31 102 SER A O 1
ATOM 841 N N . LYS A 1 103 ? 1.038 10.219 -18.992 1.00 71.31 103 LYS A N 1
ATOM 842 C CA . LYS A 1 103 ? -0.087 9.695 -18.204 1.00 71.31 103 LYS A CA 1
ATOM 843 C C . LYS A 1 103 ? -0.260 8.192 -18.404 1.00 71.31 103 LYS A C 1
ATOM 845 O O . LYS A 1 103 ? 0.146 7.655 -19.436 1.00 71.31 103 LYS A O 1
ATOM 850 N N . SER A 1 104 ? -0.851 7.515 -17.416 1.00 65.81 104 SER A N 1
ATOM 851 C CA . SER A 1 104 ? -1.302 6.136 -17.623 1.00 65.81 104 SER A CA 1
ATOM 852 C C . SER A 1 104 ? -2.476 6.107 -18.589 1.00 65.81 104 SER A C 1
ATOM 854 O O . SER A 1 104 ? -3.413 6.897 -18.471 1.00 65.81 104 SER A O 1
ATOM 856 N N . GLU A 1 105 ? -2.434 5.199 -19.559 1.00 68.69 105 GLU A N 1
ATOM 857 C CA . GLU A 1 105 ? -3.653 4.832 -20.270 1.00 68.69 105 GLU A CA 1
ATOM 858 C C . GLU A 1 105 ? -4.496 3.963 -19.331 1.00 68.69 105 GLU A C 1
ATOM 860 O O . GLU A 1 105 ? -3.963 3.091 -18.643 1.00 68.69 105 GLU A O 1
ATOM 865 N N . HIS A 1 106 ? -5.819 4.151 -19.318 1.00 61.72 106 HIS A N 1
ATOM 866 C CA . HIS A 1 106 ? -6.739 3.360 -18.483 1.00 61.72 106 HIS A CA 1
ATOM 867 C C . HIS A 1 106 ? -6.635 1.840 -18.713 1.00 61.72 106 HIS A C 1
ATOM 869 O O . HIS A 1 106 ? -7.054 1.044 -17.871 1.00 61.72 106 HIS A O 1
ATOM 875 N N . ALA A 1 107 ? -6.081 1.415 -19.852 1.00 62.47 107 ALA A N 1
ATOM 876 C CA . ALA A 1 107 ? -5.782 0.017 -20.132 1.00 62.47 107 ALA A CA 1
ATOM 877 C C . ALA A 1 107 ? -4.754 -0.585 -19.153 1.00 62.47 107 ALA A C 1
ATOM 879 O O . ALA A 1 107 ? -4.827 -1.784 -18.887 1.00 62.47 107 ALA A O 1
ATOM 880 N N . TYR A 1 108 ? -3.871 0.238 -18.574 1.00 66.75 108 TYR A N 1
ATOM 881 C CA . TYR A 1 108 ? -2.768 -0.182 -17.704 1.00 66.75 108 TYR A CA 1
ATOM 882 C C . TYR A 1 108 ? -3.032 -0.005 -16.211 1.00 66.75 108 TYR A C 1
ATOM 884 O O . TYR A 1 108 ? -2.113 -0.190 -15.414 1.00 66.75 108 TYR A O 1
ATOM 892 N N . ASP A 1 109 ? -4.255 0.355 -15.811 1.00 67.31 109 ASP A N 1
ATOM 893 C CA . ASP A 1 109 ? -4.574 0.581 -14.402 1.00 67.31 109 ASP A CA 1
ATOM 894 C C . ASP A 1 109 ? -4.669 -0.742 -13.619 1.00 67.31 109 ASP A C 1
ATOM 896 O O . ASP A 1 109 ? -5.741 -1.291 -13.345 1.00 67.31 109 ASP A O 1
ATOM 900 N N . VAL A 1 110 ? -3.498 -1.277 -13.268 1.00 66.94 110 VAL A N 1
ATOM 901 C CA . VAL A 1 110 ? -3.331 -2.470 -12.426 1.00 66.94 110 VAL A CA 1
ATOM 902 C C . VAL A 1 110 ? -3.765 -2.254 -10.977 1.00 66.94 110 VAL A C 1
ATOM 904 O O . VAL A 1 110 ? -3.802 -3.216 -10.218 1.00 66.94 110 VAL A O 1
ATOM 907 N N . LEU A 1 111 ? -4.109 -1.018 -10.603 1.00 67.88 111 LEU A N 1
ATOM 908 C CA . LEU A 1 111 ? -4.424 -0.604 -9.236 1.00 67.88 111 LEU A CA 1
ATOM 909 C C . LEU A 1 111 ? -5.893 -0.215 -9.056 1.00 67.88 111 LEU A C 1
ATOM 911 O O . LEU A 1 111 ? -6.290 0.186 -7.963 1.00 67.88 111 LEU A O 1
ATOM 915 N N . ASN A 1 112 ? -6.716 -0.367 -10.097 1.00 76.44 112 ASN A N 1
ATOM 916 C CA . ASN A 1 112 ? -8.162 -0.275 -9.963 1.00 76.44 112 ASN A CA 1
ATOM 917 C C . ASN A 1 112 ? -8.683 -1.510 -9.209 1.00 76.44 112 ASN A C 1
ATOM 919 O O . ASN A 1 112 ? -8.931 -2.565 -9.802 1.00 76.44 112 ASN A O 1
ATOM 923 N N . TRP A 1 113 ? -8.747 -1.402 -7.884 1.00 84.69 113 TRP A N 1
ATOM 924 C CA . TRP A 1 113 ? -9.152 -2.495 -7.011 1.00 84.69 113 TRP A CA 1
ATOM 925 C C . TRP A 1 113 ? -10.633 -2.819 -7.178 1.00 84.69 113 TRP A C 1
ATOM 927 O O . TRP A 1 113 ? -11.503 -1.996 -6.908 1.00 84.69 113 TRP A O 1
ATOM 937 N N . ASP A 1 114 ? -10.912 -4.065 -7.542 1.00 89.12 114 ASP A N 1
ATOM 938 C CA . ASP A 1 114 ? -12.237 -4.650 -7.397 1.00 89.12 114 ASP A CA 1
ATOM 939 C C . ASP A 1 114 ? -12.342 -5.280 -6.004 1.00 89.12 114 ASP A C 1
ATOM 941 O O . ASP A 1 114 ? -11.900 -6.412 -5.780 1.00 89.12 114 ASP A O 1
ATOM 945 N N . PHE A 1 115 ? -12.897 -4.523 -5.052 1.00 90.50 115 PHE A N 1
ATOM 946 C CA . PHE A 1 115 ? -13.060 -4.973 -3.668 1.00 90.50 115 PHE A CA 1
ATOM 947 C C . PHE A 1 115 ? -13.963 -6.207 -3.532 1.00 90.50 115 PHE A C 1
ATOM 949 O O . PHE A 1 115 ? -13.877 -6.885 -2.513 1.00 90.50 115 PHE A O 1
ATOM 956 N N . GLY A 1 116 ? -14.749 -6.566 -4.557 1.00 91.62 116 GLY A N 1
ATOM 957 C CA . GLY A 1 116 ? -15.514 -7.814 -4.579 1.00 91.62 116 GLY A CA 1
ATOM 958 C C . GLY A 1 116 ? -14.641 -9.074 -4.627 1.00 91.62 116 GLY A C 1
ATOM 959 O O . GLY A 1 116 ? -15.083 -10.139 -4.207 1.00 91.62 116 GLY A O 1
ATOM 960 N N . ASN A 1 117 ? -13.386 -8.965 -5.081 1.00 91.50 117 ASN A N 1
ATOM 961 C CA . ASN A 1 117 ? -12.432 -10.081 -5.082 1.00 91.50 117 ASN A CA 1
ATOM 962 C C . ASN A 1 117 ? -11.657 -10.216 -3.764 1.00 91.50 117 ASN A C 1
ATOM 964 O O . ASN A 1 117 ? -10.890 -11.168 -3.598 1.00 91.50 117 ASN A O 1
ATOM 968 N N . PHE A 1 118 ? -11.799 -9.255 -2.848 1.00 92.81 118 PHE A N 1
ATOM 969 C CA . PHE A 1 118 ? -11.109 -9.274 -1.564 1.00 92.81 118 PHE A CA 1
ATOM 970 C C . PHE A 1 118 ? -11.795 -10.250 -0.609 1.00 92.81 118 PHE A C 1
ATOM 972 O O . PHE A 1 118 ? -12.914 -10.703 -0.829 1.00 92.81 118 PHE A O 1
ATOM 979 N N . VAL A 1 119 ? -11.084 -10.613 0.453 1.00 92.50 119 VAL A N 1
ATOM 980 C CA . VAL A 1 119 ? -11.588 -11.539 1.471 1.00 92.50 119 VAL A CA 1
ATOM 981 C C . VAL A 1 119 ? -11.706 -10.839 2.810 1.00 92.50 119 VAL A C 1
ATOM 983 O O . VAL A 1 119 ? -10.969 -9.886 3.070 1.00 92.50 119 VAL A O 1
ATOM 986 N N . ASP A 1 120 ? -12.545 -11.375 3.690 1.00 93.56 120 ASP A N 1
ATOM 987 C CA . ASP A 1 120 ? -12.633 -10.915 5.072 1.00 93.56 120 ASP A CA 1
ATOM 988 C C . ASP A 1 120 ? -11.257 -10.907 5.738 1.00 93.56 120 ASP A C 1
ATOM 990 O O . ASP A 1 120 ? -10.490 -11.884 5.720 1.00 93.56 120 ASP A O 1
ATOM 994 N N . TRP A 1 121 ? -10.932 -9.777 6.351 1.00 93.56 121 TRP A N 1
ATOM 995 C CA . TRP A 1 121 ? -9.694 -9.623 7.077 1.00 93.56 121 TRP A CA 1
ATOM 996 C C . TRP A 1 121 ? -9.749 -10.392 8.391 1.00 93.56 121 TRP A C 1
ATOM 998 O O . TRP A 1 121 ? -10.638 -10.214 9.219 1.00 93.56 121 TRP A O 1
ATOM 1008 N N . THR A 1 122 ? -8.740 -11.231 8.614 1.00 90.25 122 THR A N 1
ATOM 1009 C CA . THR A 1 122 ? -8.547 -11.930 9.884 1.00 90.25 122 THR A CA 1
ATOM 1010 C C . THR A 1 122 ? -7.390 -11.270 10.644 1.00 90.25 122 THR A C 1
ATOM 1012 O O . THR A 1 122 ? -6.229 -11.568 10.349 1.00 90.25 122 THR A O 1
ATOM 1015 N N . PRO A 1 123 ? -7.661 -10.397 11.634 1.00 85.12 123 PRO A N 1
ATOM 1016 C CA . PRO A 1 123 ? -6.640 -9.571 12.289 1.00 85.12 123 PRO A CA 1
ATOM 1017 C C . PRO A 1 123 ? -5.621 -10.345 13.143 1.00 85.12 123 PRO A C 1
ATOM 1019 O O . PRO A 1 123 ? -4.657 -9.761 13.630 1.00 85.12 123 PRO A O 1
ATOM 1022 N N . GLY A 1 124 ? -5.788 -11.653 13.354 1.00 86.69 124 GLY A N 1
ATOM 1023 C CA . GLY A 1 124 ? -4.804 -12.488 14.049 1.00 86.69 124 GLY A CA 1
ATOM 1024 C C . GLY A 1 124 ? -4.387 -11.922 15.414 1.00 86.69 124 GLY A C 1
ATOM 1025 O O . GLY A 1 124 ? -5.218 -11.692 16.287 1.00 86.69 124 GLY A O 1
ATOM 1026 N N . ASN A 1 125 ? -3.088 -11.669 15.599 1.00 84.38 125 ASN A N 1
ATOM 1027 C CA . ASN A 1 125 ? -2.516 -11.168 16.857 1.00 84.38 125 ASN A CA 1
ATOM 1028 C C . ASN A 1 125 ? -2.821 -9.688 17.169 1.00 84.38 125 ASN A C 1
ATOM 1030 O O . ASN A 1 125 ? -2.379 -9.197 18.213 1.00 84.38 125 ASN A O 1
ATOM 1034 N N . VAL A 1 126 ? -3.512 -8.970 16.276 1.00 87.12 126 VAL A N 1
ATOM 1035 C CA . VAL A 1 126 ? -3.991 -7.602 16.526 1.00 87.12 126 VAL A CA 1
ATOM 1036 C C . VAL A 1 126 ? -5.503 -7.524 16.758 1.00 87.12 126 VAL A C 1
ATOM 1038 O O . VAL A 1 1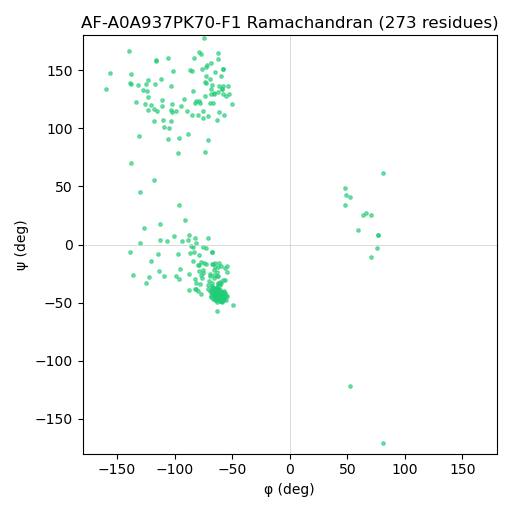26 ? -6.021 -6.431 16.972 1.00 87.12 126 VAL A O 1
ATOM 1041 N N . ALA A 1 127 ? -6.207 -8.662 16.778 1.00 89.38 127 ALA A N 1
ATOM 1042 C CA . ALA A 1 127 ? -7.659 -8.727 16.978 1.00 89.38 127 ALA A CA 1
ATOM 1043 C C . ALA A 1 127 ? -8.123 -8.124 18.316 1.00 89.38 127 ALA A C 1
ATOM 1045 O O . ALA A 1 127 ? -9.196 -7.536 18.405 1.00 89.38 127 ALA A O 1
ATOM 1046 N N . ASP A 1 128 ? -7.305 -8.252 19.362 1.00 89.94 128 ASP A N 1
ATOM 1047 C CA . ASP A 1 128 ? -7.584 -7.755 20.711 1.00 89.94 128 ASP A CA 1
ATOM 1048 C C . ASP A 1 128 ? -7.232 -6.270 20.899 1.00 89.94 128 ASP A C 1
ATOM 1050 O O . ASP A 1 128 ? -7.507 -5.702 21.960 1.00 89.94 128 ASP A O 1
ATOM 1054 N N . LYS A 1 129 ? -6.602 -5.628 19.906 1.00 91.56 129 LYS A N 1
ATOM 1055 C CA . LYS A 1 129 ? -6.160 -4.234 20.026 1.00 91.56 129 LYS A CA 1
ATOM 1056 C C . LYS A 1 129 ? -7.360 -3.291 19.964 1.00 91.56 129 LYS A C 1
ATOM 1058 O O . LYS A 1 129 ? -8.236 -3.521 19.133 1.00 91.56 129 LYS A O 1
ATOM 1063 N N . PRO A 1 130 ? -7.409 -2.232 20.798 1.00 94.12 130 PRO A N 1
ATOM 1064 C CA . PRO A 1 130 ? -8.633 -1.463 21.029 1.00 94.12 130 PRO A CA 1
ATOM 1065 C C . PRO A 1 130 ? -9.373 -1.019 19.767 1.00 94.12 130 PRO A C 1
ATOM 1067 O O . PRO A 1 130 ? -10.551 -1.342 19.638 1.00 94.12 130 PRO A O 1
ATOM 1070 N N . LEU A 1 131 ? -8.685 -0.375 18.814 1.00 94.94 131 LEU A N 1
ATOM 1071 C CA . LEU A 1 131 ? -9.327 0.100 17.583 1.00 94.94 131 LEU A CA 1
ATOM 1072 C C . LEU A 1 131 ? -9.904 -1.062 16.771 1.00 94.94 131 LEU A C 1
ATOM 1074 O O . LEU A 1 131 ? -11.051 -1.007 16.345 1.00 94.94 131 LEU A O 1
ATOM 1078 N N . ILE A 1 132 ? -9.128 -2.131 16.596 1.00 94.06 132 ILE A N 1
ATOM 1079 C CA . ILE A 1 132 ? -9.542 -3.295 15.805 1.00 94.06 132 ILE A CA 1
ATOM 1080 C C . ILE A 1 132 ? -10.729 -3.997 16.466 1.00 94.06 132 ILE A C 1
ATOM 1082 O O . ILE A 1 132 ? -11.726 -4.280 15.805 1.00 94.06 132 ILE A O 1
ATOM 1086 N N . LYS A 1 133 ? -10.659 -4.209 17.783 1.00 94.12 133 LYS A N 1
ATOM 1087 C CA . LYS A 1 133 ? -11.737 -4.808 18.569 1.00 94.12 133 LYS A CA 1
ATOM 1088 C C . LYS A 1 133 ? -13.018 -3.976 18.493 1.00 94.12 133 LYS A C 1
ATOM 1090 O O . LYS A 1 133 ? -14.095 -4.539 18.335 1.00 94.12 133 LYS A O 1
ATOM 1095 N N . ASP A 1 134 ? -12.914 -2.652 18.587 1.00 95.19 134 ASP A N 1
ATOM 1096 C CA . ASP A 1 134 ? -14.066 -1.753 18.480 1.00 95.19 134 ASP A CA 1
ATOM 1097 C C . ASP A 1 134 ? -14.711 -1.788 17.093 1.00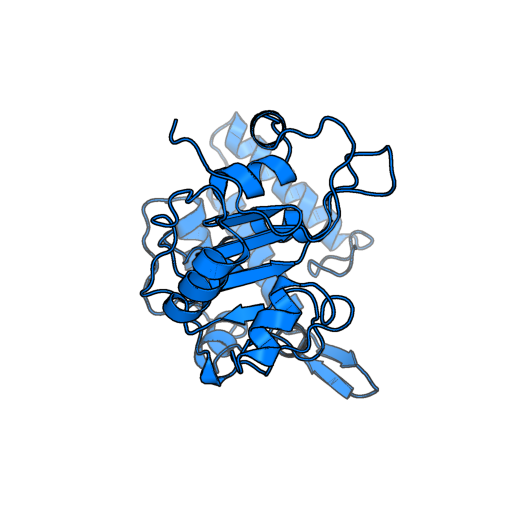 95.19 134 ASP A C 1
ATOM 1099 O O . ASP A 1 134 ? -15.938 -1.808 17.004 1.00 95.19 134 ASP A O 1
ATOM 1103 N N . LEU A 1 135 ? -13.909 -1.818 16.024 1.00 94.81 135 LEU A N 1
ATOM 1104 C CA . LEU A 1 135 ? -14.412 -1.930 14.653 1.00 94.81 135 LEU A CA 1
ATOM 1105 C C . LEU A 1 135 ? -15.191 -3.235 14.461 1.00 94.81 135 LEU A C 1
ATOM 1107 O O . LEU A 1 135 ? -16.337 -3.201 14.015 1.00 94.81 135 LEU A O 1
ATOM 1111 N N . VAL A 1 136 ? -14.612 -4.361 14.886 1.00 91.69 136 VAL A N 1
ATOM 1112 C CA . VAL A 1 136 ? -15.261 -5.679 14.809 1.00 91.69 136 VAL A CA 1
ATOM 1113 C C . VAL A 1 136 ? -16.543 -5.715 15.643 1.00 91.69 136 VAL A C 1
ATOM 1115 O O . VAL A 1 136 ? -17.589 -6.122 15.146 1.00 91.69 136 VAL A O 1
ATOM 1118 N N . ASN A 1 137 ? -16.507 -5.227 16.886 1.00 93.06 137 ASN A N 1
ATOM 1119 C CA . ASN A 1 137 ? -17.679 -5.204 17.769 1.00 93.06 137 ASN A CA 1
ATOM 1120 C C . ASN A 1 137 ? -18.818 -4.323 17.238 1.00 93.06 137 ASN A C 1
ATOM 1122 O O . ASN A 1 137 ? -19.978 -4.559 17.564 1.00 93.06 137 ASN A O 1
ATOM 1126 N N . ARG A 1 138 ? -18.498 -3.298 16.441 1.00 93.69 138 ARG A N 1
ATOM 1127 C CA . ARG A 1 138 ? -19.481 -2.431 15.773 1.00 93.69 138 ARG A CA 1
ATOM 1128 C C . ARG A 1 138 ? -19.928 -2.974 14.411 1.00 93.69 138 ARG A C 1
ATOM 1130 O O . ARG A 1 138 ? -20.632 -2.269 13.691 1.00 93.69 138 ARG A O 1
ATOM 1137 N N . GLY A 1 139 ? -19.531 -4.198 14.056 1.00 90.50 139 GLY A N 1
ATOM 1138 C CA . GLY A 1 139 ? -19.898 -4.841 12.796 1.00 90.50 139 GLY A CA 1
ATOM 1139 C C . GLY A 1 139 ? -19.305 -4.149 11.570 1.00 90.50 139 GLY A C 1
ATOM 1140 O O . GLY A 1 139 ? -19.908 -4.184 10.501 1.00 90.50 139 GLY A O 1
ATOM 1141 N N . ILE A 1 140 ? -18.162 -3.468 11.715 1.00 93.81 140 ILE A N 1
ATOM 1142 C CA . ILE A 1 140 ? -17.450 -2.905 10.570 1.00 93.81 140 ILE A CA 1
ATOM 1143 C C . ILE A 1 140 ? -16.742 -4.041 9.843 1.00 93.81 140 ILE A C 1
ATOM 1145 O O . ILE A 1 140 ? -15.825 -4.663 10.379 1.00 93.81 140 ILE A O 1
ATOM 1149 N N . GLU A 1 141 ? -17.170 -4.283 8.611 1.00 92.19 141 GLU A N 1
ATOM 1150 C CA . GLU A 1 141 ? -16.506 -5.205 7.703 1.00 92.19 141 GLU A CA 1
ATOM 1151 C C . GLU A 1 141 ? -15.142 -4.640 7.292 1.00 92.19 141 GLU A C 1
ATOM 1153 O O . GLU A 1 141 ? -15.015 -3.477 6.893 1.00 92.19 141 GLU A O 1
ATOM 1158 N N . LEU A 1 142 ? -14.113 -5.474 7.425 1.00 94.81 142 LEU A N 1
ATOM 1159 C CA . LEU A 1 142 ? -12.745 -5.150 7.054 1.00 94.81 142 LEU A CA 1
ATOM 1160 C C . LEU A 1 142 ? -12.253 -6.204 6.072 1.00 94.81 142 LEU A C 1
ATOM 1162 O O . LEU A 1 142 ? -12.371 -7.397 6.338 1.00 94.81 142 LEU A O 1
ATOM 1166 N N . LEU A 1 143 ? -11.661 -5.758 4.971 1.00 94.31 143 LEU A N 1
ATOM 1167 C CA . LEU A 1 143 ? -11.197 -6.610 3.882 1.00 94.31 143 LEU A CA 1
ATOM 1168 C C . LEU A 1 143 ? -9.673 -6.740 3.866 1.00 94.31 143 LEU A C 1
ATOM 1170 O O . LEU A 1 143 ? -8.944 -5.910 4.410 1.00 94.31 143 LEU A O 1
ATOM 1174 N N . SER A 1 144 ? -9.172 -7.777 3.207 1.00 90.94 144 SER A N 1
ATOM 1175 C CA . SER A 1 144 ? -7.750 -7.995 2.974 1.00 90.94 144 SER A CA 1
ATOM 1176 C C . SER A 1 144 ? -7.493 -8.483 1.556 1.00 90.94 144 SER A C 1
ATOM 1178 O O . SER A 1 144 ? -8.266 -9.259 0.995 1.00 90.94 144 SER A O 1
ATOM 1180 N N . TYR A 1 145 ? -6.353 -8.081 0.992 1.00 87.06 145 TYR A N 1
ATOM 1181 C CA . TYR A 1 145 ? -5.926 -8.516 -0.339 1.00 87.06 145 TYR A CA 1
ATOM 1182 C C . TYR A 1 145 ? -5.402 -9.965 -0.361 1.00 87.06 145 TYR A C 1
ATOM 1184 O O . TYR A 1 145 ? -4.990 -10.471 -1.406 1.00 87.06 145 TYR A O 1
ATOM 1192 N N . LYS A 1 146 ? -5.344 -10.644 0.794 1.00 85.75 146 LYS A N 1
ATOM 1193 C CA . LYS A 1 146 ? -4.893 -12.036 0.890 1.00 85.75 146 LYS A CA 1
ATOM 1194 C C . LYS A 1 146 ? -5.384 -12.706 2.169 1.00 85.75 146 LYS A C 1
ATOM 1196 O O . LYS A 1 146 ? -5.203 -12.200 3.276 1.00 85.75 146 LYS A O 1
ATOM 1201 N N . LYS A 1 147 ? -5.897 -13.929 2.026 1.00 83.31 147 LYS A N 1
ATOM 1202 C CA . LYS A 1 147 ? -6.305 -14.765 3.161 1.00 83.31 147 LYS A CA 1
ATOM 1203 C C . LYS A 1 147 ? -5.137 -15.030 4.118 1.00 83.31 147 LYS A C 1
ATOM 1205 O O . LYS A 1 147 ? -4.046 -15.412 3.691 1.00 83.31 147 LYS A O 1
ATOM 1210 N N . GLY A 1 148 ? -5.393 -14.878 5.417 1.00 74.56 148 GLY A N 1
ATOM 1211 C CA . GLY A 1 148 ? -4.417 -15.148 6.478 1.00 74.56 148 GLY A CA 1
ATOM 1212 C C . GLY A 1 148 ? -3.347 -14.067 6.659 1.00 74.56 148 GLY A C 1
ATOM 1213 O O . GLY A 1 148 ? -2.402 -14.280 7.417 1.00 74.56 148 GLY A O 1
ATOM 1214 N N . ILE A 1 149 ? -3.472 -12.913 5.991 1.00 74.44 149 ILE A N 1
ATOM 1215 C CA . ILE A 1 149 ? -2.659 -11.735 6.300 1.00 74.44 149 ILE A CA 1
ATOM 1216 C C . ILE A 1 149 ? -3.318 -10.954 7.439 1.00 74.44 149 ILE A C 1
ATOM 1218 O O . ILE A 1 149 ? -4.337 -10.302 7.254 1.00 74.44 149 ILE A O 1
ATOM 1222 N N . ALA A 1 150 ? -2.675 -10.950 8.606 1.00 69.00 150 ALA A N 1
ATOM 1223 C CA . ALA A 1 150 ? -3.063 -10.117 9.749 1.00 69.00 150 ALA A CA 1
ATOM 1224 C C . ALA A 1 150 ? -2.545 -8.665 9.655 1.00 69.00 150 ALA A C 1
ATOM 1226 O O . ALA A 1 150 ? -2.746 -7.880 10.575 1.00 69.00 150 ALA A O 1
ATOM 1227 N N . LYS A 1 151 ? -1.840 -8.310 8.572 1.00 75.06 151 LYS A N 1
ATOM 1228 C CA . LYS A 1 151 ? -1.052 -7.071 8.487 1.00 75.06 151 LYS A CA 1
ATOM 1229 C C . LYS A 1 151 ? -1.853 -5.824 8.147 1.00 75.06 151 LYS A C 1
ATOM 1231 O O . LYS A 1 151 ? -1.526 -4.767 8.659 1.00 75.06 151 LYS A O 1
ATOM 1236 N N . VAL A 1 152 ? -2.847 -5.923 7.264 1.00 83.25 152 VAL A N 1
ATOM 1237 C CA . VAL A 1 152 ? -3.643 -4.767 6.831 1.00 83.25 152 VAL A CA 1
ATOM 1238 C C . VAL A 1 152 ? -5.114 -5.131 6.752 1.00 83.25 152 VAL A C 1
ATOM 1240 O O . VAL A 1 152 ? -5.450 -6.203 6.246 1.00 83.25 152 VAL A O 1
ATOM 1243 N N . GLY A 1 153 ? -5.958 -4.221 7.229 1.00 91.44 153 GLY A N 1
ATOM 1244 C CA . GLY A 1 153 ? -7.407 -4.279 7.067 1.00 91.44 153 GLY A CA 1
ATOM 1245 C C . GLY A 1 153 ? -7.883 -3.085 6.252 1.00 91.44 153 GLY A C 1
ATOM 1246 O O . GLY A 1 153 ? -7.400 -1.978 6.455 1.00 91.44 153 GLY A O 1
ATOM 1247 N N . ILE A 1 154 ? -8.811 -3.290 5.328 1.00 93.88 154 ILE A N 1
ATOM 1248 C CA . ILE A 1 154 ? -9.370 -2.234 4.481 1.00 93.88 154 ILE A CA 1
ATOM 1249 C C . ILE A 1 154 ? -10.816 -2.010 4.901 1.00 93.88 154 ILE A C 1
ATOM 1251 O O . ILE A 1 154 ? -11.634 -2.919 4.812 1.00 93.88 154 ILE A O 1
ATOM 1255 N N . CYS A 1 155 ? -11.130 -0.802 5.353 1.00 96.12 155 CYS A N 1
ATOM 1256 C CA . CYS A 1 155 ? -12.491 -0.381 5.649 1.00 96.12 155 CYS A CA 1
ATOM 1257 C C . CYS A 1 155 ? -13.077 0.332 4.429 1.00 96.12 155 CYS A C 1
ATOM 1259 O O . CYS A 1 155 ? -12.562 1.374 4.024 1.00 96.12 155 CYS A O 1
ATOM 1261 N N . LEU A 1 156 ? -14.168 -0.190 3.868 1.00 95.44 156 LEU A N 1
ATOM 1262 C CA . LEU A 1 156 ? -14.863 0.479 2.762 1.00 95.44 156 LEU A CA 1
ATOM 1263 C C . LEU A 1 156 ? -15.702 1.672 3.237 1.00 95.44 156 LEU A C 1
ATOM 1265 O O . LEU A 1 156 ? -15.885 2.634 2.501 1.00 95.44 156 LEU A O 1
ATOM 1269 N N . ASN A 1 157 ? -16.191 1.639 4.481 1.00 95.75 157 ASN A N 1
ATOM 1270 C CA . ASN A 1 157 ? -16.990 2.720 5.052 1.00 95.75 157 ASN A CA 1
ATOM 1271 C C . ASN A 1 157 ? -16.125 3.669 5.897 1.00 95.75 157 ASN A C 1
ATOM 1273 O O . ASN A 1 157 ? -16.116 3.619 7.132 1.00 95.75 157 ASN A O 1
ATOM 1277 N N . THR A 1 158 ? -15.398 4.554 5.215 1.00 96.50 158 THR A N 1
ATOM 1278 C CA . THR A 1 158 ? -14.525 5.551 5.855 1.00 96.50 158 THR A CA 1
ATOM 1279 C C . THR A 1 158 ? -15.296 6.501 6.772 1.00 96.50 158 THR A C 1
ATOM 1281 O O . THR A 1 158 ? -14.784 6.885 7.821 1.00 96.50 158 THR A O 1
ATOM 1284 N N . GLN A 1 159 ? -16.554 6.822 6.456 1.00 95.81 159 GLN A N 1
ATOM 1285 C CA . GLN A 1 159 ? -17.390 7.673 7.306 1.00 95.81 159 GLN A CA 1
ATOM 1286 C C . GLN A 1 159 ? -17.663 7.038 8.680 1.00 95.81 159 GLN A C 1
ATOM 1288 O O . GLN A 1 159 ? -17.461 7.689 9.705 1.00 95.81 159 GLN A O 1
ATOM 1293 N N . LYS A 1 160 ? -18.067 5.761 8.726 1.00 95.56 160 LYS A N 1
ATOM 1294 C CA . LYS A 1 160 ? -18.267 5.038 9.995 1.00 95.56 160 LYS A CA 1
ATOM 1295 C C . LYS A 1 160 ? -16.959 4.877 10.768 1.00 95.56 160 LYS A C 1
ATOM 1297 O O . LYS A 1 160 ? -16.949 5.034 11.987 1.00 95.56 160 LYS A O 1
ATOM 1302 N N . LEU A 1 161 ? -15.854 4.596 10.072 1.00 96.56 161 LEU A N 1
ATOM 1303 C CA . LEU A 1 161 ? -14.525 4.546 10.688 1.00 96.56 161 LEU A CA 1
ATOM 1304 C C . LEU A 1 161 ? -14.179 5.885 11.355 1.00 96.56 161 LEU A C 1
ATOM 1306 O O . LEU A 1 161 ? -13.781 5.898 12.519 1.00 96.56 161 LEU A O 1
ATOM 1310 N N . LYS A 1 162 ? -14.381 7.001 10.645 1.00 95.69 162 LYS A N 1
ATOM 1311 C CA . LYS A 1 162 ? -14.146 8.352 11.163 1.00 95.69 162 LYS A CA 1
ATOM 1312 C C . LYS A 1 162 ? -14.969 8.619 12.424 1.00 95.69 162 LYS A C 1
ATOM 1314 O O . LYS A 1 162 ? -14.386 9.023 13.421 1.00 95.69 162 LYS A O 1
ATOM 1319 N N . GLN A 1 163 ? -16.266 8.305 12.428 1.00 94.75 163 GLN A N 1
ATOM 1320 C CA . GLN A 1 163 ? -17.130 8.472 13.609 1.00 94.75 163 GLN A CA 1
ATOM 1321 C C . GLN A 1 163 ? -16.597 7.708 14.832 1.00 94.75 163 GLN A C 1
ATOM 1323 O O . GLN A 1 163 ? -16.468 8.269 15.914 1.00 94.75 163 GLN A O 1
ATOM 1328 N N . ILE A 1 164 ? -16.201 6.442 14.656 1.00 95.31 164 ILE A N 1
ATOM 1329 C CA . ILE A 1 164 ? -15.637 5.624 15.745 1.00 95.31 164 ILE A CA 1
ATOM 1330 C C . ILE A 1 164 ? -14.355 6.252 16.309 1.00 95.31 164 ILE A C 1
ATOM 1332 O O . ILE A 1 164 ? -14.125 6.232 17.521 1.00 95.31 164 ILE A O 1
ATOM 1336 N N . ILE A 1 165 ? -13.514 6.799 15.431 1.00 95.75 165 ILE A N 1
ATOM 1337 C CA . ILE A 1 165 ? -12.265 7.464 15.807 1.00 95.75 165 ILE A CA 1
ATOM 1338 C C . ILE A 1 165 ? -12.549 8.764 16.558 1.00 95.75 165 ILE A C 1
ATOM 1340 O O . ILE A 1 165 ? -11.933 9.000 17.597 1.00 95.75 165 ILE A O 1
ATOM 1344 N N . GLU A 1 166 ? -13.486 9.576 16.073 1.00 94.25 166 GLU A N 1
ATOM 1345 C CA . GLU A 1 166 ? -13.901 10.825 16.716 1.00 94.25 166 GLU A CA 1
ATOM 1346 C C . GLU A 1 166 ? -14.444 10.579 18.124 1.00 94.25 166 GLU A C 1
ATOM 1348 O O . GLU A 1 166 ? -14.017 11.248 19.064 1.00 94.25 166 GLU A O 1
ATOM 1353 N N . ASP A 1 167 ? -15.288 9.559 18.287 1.00 92.31 167 ASP A N 1
ATOM 1354 C CA . ASP A 1 167 ? -15.931 9.234 19.561 1.00 92.31 167 ASP A CA 1
ATOM 1355 C C . ASP A 1 167 ? -14.939 8.790 20.649 1.00 92.31 167 ASP A C 1
ATOM 1357 O O . ASP A 1 167 ? -15.111 9.110 21.825 1.00 92.31 167 ASP A O 1
ATOM 1361 N N . LYS A 1 168 ? -13.932 7.982 20.287 1.00 93.81 168 LYS A N 1
ATOM 1362 C CA . LYS A 1 168 ? -13.122 7.229 21.268 1.00 93.81 168 LYS A CA 1
ATOM 1363 C C . LYS A 1 168 ? -11.625 7.504 21.230 1.00 93.81 168 LYS A C 1
ATOM 1365 O O . LYS A 1 168 ? -10.949 7.322 22.242 1.00 93.81 168 LYS A O 1
ATOM 1370 N N . TYR A 1 169 ? -11.097 7.890 20.076 1.00 94.44 169 TYR A N 1
ATOM 1371 C CA . TYR A 1 169 ? -9.657 7.951 19.819 1.00 94.44 169 TYR A CA 1
ATOM 1372 C C . TYR A 1 169 ? -9.164 9.385 19.591 1.00 94.44 169 TYR A C 1
ATOM 1374 O O . TYR A 1 169 ? -7.955 9.610 19.568 1.00 94.44 169 TYR A O 1
ATOM 1382 N N . ASN A 1 170 ? -10.068 10.365 19.486 1.00 92.00 170 ASN A N 1
ATOM 1383 C CA . ASN A 1 170 ? -9.747 11.771 19.245 1.00 92.00 170 ASN A CA 1
ATOM 1384 C C . ASN A 1 170 ? -10.196 12.714 20.388 1.00 92.00 170 ASN A C 1
ATOM 1386 O O . ASN A 1 170 ? -10.911 13.687 20.145 1.00 92.00 170 ASN A O 1
ATOM 1390 N N . PRO A 1 171 ? -9.778 12.486 21.650 1.00 86.31 171 PRO A N 1
ATOM 1391 C CA . PRO A 1 171 ? -10.232 13.302 22.783 1.00 86.31 171 PRO A CA 1
ATOM 1392 C C . PRO A 1 171 ? -9.815 14.777 22.677 1.00 86.31 171 PRO A C 1
ATOM 1394 O O . PRO A 1 171 ? -10.449 15.641 23.274 1.00 86.31 171 PRO A O 1
ATOM 1397 N N . GLN A 1 172 ? -8.755 15.070 21.918 1.00 83.31 172 GLN A N 1
ATOM 1398 C CA . GLN A 1 172 ? -8.261 16.429 21.681 1.00 83.31 172 GLN A CA 1
ATOM 1399 C C . GLN A 1 172 ? -8.970 17.129 20.513 1.00 83.31 172 GLN A C 1
ATOM 1401 O O . GLN A 1 172 ? -8.660 18.281 20.231 1.00 83.31 172 GLN A O 1
ATOM 1406 N N . LYS A 1 173 ? -9.913 16.448 19.841 1.00 85.25 173 LYS A N 1
ATOM 1407 C CA . LYS A 1 173 ? -10.647 16.956 18.673 1.00 85.25 173 LYS A CA 1
ATOM 1408 C C . LYS A 1 173 ? -9.720 17.478 17.565 1.00 85.25 173 LYS A C 1
ATOM 1410 O O . LYS A 1 173 ? -9.993 18.508 16.958 1.00 85.25 173 LYS A O 1
ATOM 1415 N N . ALA A 1 174 ? -8.621 16.767 17.303 1.00 85.69 174 ALA A N 1
ATOM 1416 C CA . ALA A 1 174 ? -7.756 17.057 16.163 1.00 85.69 174 ALA A CA 1
ATOM 1417 C C . ALA A 1 174 ? -8.551 16.944 14.850 1.00 85.69 174 ALA A C 1
ATOM 1419 O O . ALA A 1 174 ? -9.432 16.086 14.742 1.00 85.69 174 ALA A O 1
ATOM 1420 N N . SER A 1 175 ? -8.242 17.782 13.855 1.00 84.44 175 SER A N 1
ATOM 1421 C CA . SER A 1 175 ? -8.894 17.690 12.542 1.00 84.44 175 SER A CA 1
ATOM 1422 C C . SER A 1 175 ? -8.599 16.336 11.889 1.00 84.44 175 SER A C 1
ATOM 1424 O O . SER A 1 175 ? -7.468 15.845 11.918 1.00 84.44 175 SER A O 1
ATOM 1426 N N . LEU A 1 176 ? -9.636 15.738 11.301 1.00 87.38 176 LEU A N 1
ATOM 1427 C CA . LEU A 1 176 ? -9.562 14.509 10.506 1.00 87.38 176 LEU A CA 1
ATOM 1428 C C . LEU A 1 176 ? -9.881 14.773 9.025 1.00 87.38 176 LEU A C 1
ATOM 1430 O O . LEU A 1 176 ? -10.198 13.836 8.297 1.00 87.38 176 LEU A O 1
ATOM 1434 N N . GLU A 1 177 ? -9.825 16.030 8.576 1.00 82.88 177 GLU A N 1
ATOM 1435 C CA . GLU A 1 177 ? -10.185 16.453 7.208 1.00 82.88 177 GLU A CA 1
ATOM 1436 C C . GLU A 1 177 ? -9.303 15.823 6.120 1.00 82.88 177 GLU A C 1
ATOM 1438 O O . GLU A 1 177 ? -9.711 15.720 4.969 1.00 82.88 177 GLU A O 1
ATOM 1443 N N . MET A 1 178 ? -8.125 15.321 6.494 1.00 85.88 178 MET A N 1
ATOM 1444 C CA . MET A 1 178 ? -7.220 14.570 5.615 1.00 85.88 178 MET A CA 1
ATOM 1445 C C . MET A 1 178 ? -7.809 13.225 5.144 1.00 85.88 178 MET A C 1
ATOM 1447 O O . MET A 1 178 ? -7.336 12.650 4.158 1.00 85.88 178 MET A O 1
ATOM 1451 N N . LEU A 1 179 ? -8.829 12.702 5.839 1.00 91.75 179 LEU A N 1
ATOM 1452 C CA . LEU A 1 179 ? -9.566 11.517 5.408 1.00 91.75 179 LEU A CA 1
ATOM 1453 C C . LEU A 1 179 ? -10.595 11.893 4.339 1.00 91.75 179 LEU A C 1
ATOM 1455 O O . LEU A 1 179 ? -11.622 12.505 4.627 1.00 91.75 179 LEU A O 1
ATOM 1459 N N . ASP A 1 180 ? -10.356 11.435 3.115 1.00 94.19 180 ASP A N 1
ATOM 1460 C CA . ASP A 1 180 ? -11.318 11.540 2.026 1.00 94.19 180 ASP A CA 1
ATOM 1461 C C . ASP A 1 180 ? -12.429 10.504 2.231 1.00 94.19 180 ASP A C 1
ATOM 1463 O O . ASP A 1 180 ? -12.213 9.301 2.079 1.00 94.19 180 ASP A O 1
ATOM 1467 N N . LEU A 1 181 ? -13.629 10.959 2.587 1.00 95.31 181 LEU A N 1
ATOM 1468 C CA . LEU A 1 181 ? -14.753 10.073 2.897 1.00 95.31 181 LEU A CA 1
ATOM 1469 C C . LEU A 1 181 ? -15.271 9.291 1.682 1.00 95.31 181 LEU A C 1
ATOM 1471 O O . LEU A 1 181 ? -15.988 8.309 1.875 1.00 95.31 181 LEU A O 1
ATOM 1475 N N . SER A 1 182 ? -14.919 9.710 0.462 1.00 94.00 182 SER A N 1
ATOM 1476 C CA . SER A 1 182 ? -15.282 9.008 -0.773 1.00 94.00 182 SER A CA 1
ATOM 1477 C C . SER A 1 182 ? -14.381 7.806 -1.066 1.00 94.00 182 SER A C 1
ATOM 1479 O O . SER A 1 182 ? -14.753 6.932 -1.849 1.00 94.00 182 SER A O 1
ATOM 1481 N N . LEU A 1 183 ? -13.211 7.738 -0.424 1.00 94.12 183 LEU A N 1
ATOM 1482 C CA . LEU A 1 183 ? -12.232 6.677 -0.623 1.00 94.12 183 LEU A CA 1
ATOM 1483 C C . LEU A 1 183 ? -12.287 5.648 0.512 1.00 94.12 183 LEU A C 1
ATOM 1485 O O . LEU A 1 183 ? -12.541 6.014 1.664 1.00 94.12 183 LEU A O 1
ATOM 1489 N N . PRO A 1 184 ? -11.977 4.367 0.241 1.00 94.62 184 PRO A N 1
ATOM 1490 C CA . PRO A 1 184 ? -11.767 3.378 1.294 1.00 94.62 184 PRO A CA 1
ATOM 1491 C C . PRO A 1 184 ? -10.571 3.762 2.177 1.00 94.62 184 PRO A C 1
ATOM 1493 O O . PRO A 1 184 ? -9.748 4.602 1.811 1.00 94.62 184 PRO A O 1
ATOM 1496 N N . THR A 1 185 ? -10.446 3.138 3.347 1.00 94.94 185 THR A N 1
ATOM 1497 C CA . THR A 1 185 ? -9.326 3.371 4.271 1.00 94.94 185 THR A CA 1
ATOM 1498 C C . THR A 1 185 ? -8.549 2.094 4.545 1.00 94.94 185 THR A C 1
ATOM 1500 O O . THR A 1 185 ? -9.084 1.144 5.117 1.00 94.94 185 THR A O 1
ATOM 1503 N N . LEU A 1 186 ? -7.259 2.099 4.213 1.00 93.06 186 LEU A N 1
ATOM 1504 C CA . LEU A 1 186 ? -6.309 1.089 4.652 1.00 93.06 186 LEU A CA 1
ATOM 1505 C C . LEU A 1 186 ? -5.904 1.360 6.096 1.00 93.06 186 LEU A C 1
ATOM 1507 O O . LEU A 1 186 ? -5.347 2.406 6.421 1.00 93.06 186 LEU A O 1
ATOM 1511 N N . ILE A 1 187 ? -6.131 0.384 6.958 1.00 93.19 187 ILE A N 1
ATOM 1512 C CA . ILE A 1 187 ? -5.695 0.364 8.346 1.00 93.19 187 ILE A CA 1
ATOM 1513 C C . ILE A 1 187 ? -4.428 -0.481 8.411 1.00 93.19 187 ILE A C 1
ATOM 1515 O O . ILE A 1 187 ? -4.456 -1.692 8.179 1.00 93.19 187 ILE A O 1
ATOM 1519 N N . PHE A 1 188 ? -3.318 0.166 8.754 1.00 89.69 188 PHE A N 1
ATOM 1520 C CA . PHE A 1 188 ? -2.020 -0.469 8.940 1.00 89.69 188 PHE A CA 1
ATOM 1521 C C . PHE A 1 188 ? -1.678 -0.556 10.437 1.00 89.69 188 PHE A C 1
ATOM 1523 O O . PHE A 1 188 ? -1.116 0.392 11.004 1.00 89.69 188 PHE A O 1
ATOM 1530 N N . PRO A 1 189 ? -2.035 -1.655 11.125 1.00 87.06 189 PRO A N 1
ATOM 1531 C CA . PRO A 1 189 ? -1.574 -1.920 12.481 1.00 87.06 189 PRO A CA 1
ATOM 1532 C C . PRO A 1 189 ? -0.062 -2.182 12.492 1.00 87.06 189 PRO A C 1
ATOM 1534 O O . PRO A 1 189 ? 0.417 -3.121 11.868 1.00 87.06 189 PRO A O 1
ATOM 1537 N N . GLY A 1 190 ? 0.699 -1.386 13.243 1.00 81.69 190 GLY A N 1
ATOM 1538 C CA . GLY A 1 190 ? 2.163 -1.473 13.256 1.00 81.69 190 GLY A CA 1
ATOM 1539 C C . GLY A 1 190 ? 2.787 -1.317 14.640 1.00 81.69 190 GLY A C 1
ATOM 1540 O O . GLY A 1 190 ? 2.148 -0.871 15.600 1.00 81.69 190 GLY A O 1
ATOM 1541 N N . ARG A 1 191 ? 4.074 -1.671 14.751 1.00 77.69 191 ARG A N 1
ATOM 1542 C CA . ARG A 1 191 ? 4.867 -1.481 15.980 1.00 77.69 191 ARG A CA 1
ATOM 1543 C C . ARG A 1 191 ? 6.103 -0.635 15.699 1.00 77.69 191 ARG A C 1
ATOM 1545 O O . ARG A 1 191 ? 7.012 -1.080 15.018 1.00 77.69 191 ARG A O 1
ATOM 1552 N N . ILE A 1 192 ? 6.194 0.549 16.302 1.00 73.88 192 ILE A N 1
ATOM 1553 C CA . ILE A 1 192 ? 7.399 1.394 16.183 1.00 73.88 192 ILE A CA 1
ATOM 1554 C C . ILE A 1 192 ? 8.453 1.058 17.259 1.00 73.88 192 ILE A C 1
ATOM 1556 O O . ILE A 1 192 ? 9.651 1.281 17.072 1.00 73.88 192 ILE A O 1
ATOM 1560 N N . TRP A 1 193 ? 8.022 0.509 18.398 1.00 73.19 193 TRP A N 1
ATOM 1561 C CA . TRP A 1 193 ? 8.856 0.338 19.593 1.00 73.19 193 TRP A CA 1
ATOM 1562 C C . TRP A 1 193 ? 9.150 -1.140 19.876 1.00 73.19 193 TRP A C 1
ATOM 1564 O O . TRP A 1 193 ? 8.261 -1.990 19.756 1.00 73.19 193 TRP A O 1
ATOM 1574 N N . LYS A 1 194 ? 10.371 -1.442 20.343 1.00 61.19 194 LYS A N 1
ATOM 1575 C CA . LYS A 1 194 ? 10.722 -2.735 20.953 1.00 61.19 194 LYS A CA 1
ATOM 1576 C C . LYS A 1 194 ? 11.159 -2.524 22.404 1.00 61.19 194 LYS A C 1
ATOM 1578 O O . LYS A 1 194 ? 12.273 -2.090 22.677 1.00 61.19 194 LYS A O 1
ATOM 1583 N N . GLY A 1 195 ? 10.294 -2.900 23.345 1.00 57.56 195 GLY A N 1
ATOM 1584 C CA . GLY A 1 195 ? 10.582 -2.837 24.783 1.00 57.56 195 GLY A CA 1
ATOM 1585 C C . GLY A 1 195 ? 10.388 -1.448 25.404 1.00 57.56 195 GLY A C 1
ATOM 1586 O O . GLY A 1 195 ? 9.824 -0.551 24.787 1.00 57.56 195 GLY A O 1
ATOM 1587 N N . LYS A 1 196 ? 10.823 -1.292 26.664 1.00 53.12 196 LYS A N 1
ATOM 1588 C CA . LYS A 1 196 ? 10.568 -0.094 27.491 1.00 53.12 196 LYS A CA 1
ATOM 1589 C C . LYS A 1 196 ? 11.477 1.107 27.181 1.00 53.12 196 LYS A C 1
ATOM 1591 O O . LYS A 1 196 ? 11.142 2.215 27.584 1.00 53.12 196 LYS A O 1
ATOM 1596 N N . SER A 1 197 ? 12.610 0.902 26.505 1.00 54.16 197 SER A N 1
ATOM 1597 C CA . SER A 1 197 ? 13.672 1.920 26.384 1.00 54.16 197 SER A CA 1
ATOM 1598 C C . SER A 1 197 ? 14.329 2.039 25.005 1.00 54.16 197 SER A C 1
ATOM 1600 O O . SER A 1 197 ? 15.114 2.960 24.800 1.00 54.16 197 SER A O 1
ATOM 1602 N N . LYS A 1 198 ? 14.027 1.156 24.042 1.00 54.97 198 LYS A N 1
ATOM 1603 C CA . LYS A 1 198 ? 14.603 1.222 22.690 1.00 54.97 198 LYS A CA 1
ATOM 1604 C C . LYS A 1 198 ? 13.543 1.629 21.667 1.00 54.97 198 LYS A C 1
ATOM 1606 O O . LYS A 1 198 ? 12.655 0.853 21.309 1.00 54.97 198 LYS A O 1
ATOM 1611 N N . VAL A 1 199 ? 13.661 2.866 21.191 1.00 55.59 199 VAL A N 1
ATOM 1612 C CA . VAL A 1 199 ? 13.115 3.267 19.890 1.00 55.59 199 VAL A CA 1
ATOM 1613 C C . VAL A 1 199 ? 13.998 2.642 18.807 1.00 55.59 199 VAL A C 1
ATOM 1615 O O . VAL A 1 199 ? 15.182 2.415 19.035 1.00 55.59 199 VAL A O 1
ATOM 1618 N N . GLU A 1 200 ? 13.424 2.401 17.630 1.00 56.97 200 GLU A N 1
ATOM 1619 C CA . GLU A 1 200 ? 14.139 2.006 16.406 1.00 56.97 200 GLU A CA 1
ATOM 1620 C C . GLU A 1 200 ? 14.499 0.517 16.305 1.00 56.97 200 GLU A C 1
ATOM 1622 O O . GLU A 1 200 ? 15.644 0.132 16.093 1.00 56.97 200 GLU A O 1
ATOM 1627 N N . SER A 1 201 ? 13.492 -0.357 16.294 1.00 48.50 201 SER A N 1
ATOM 1628 C CA . SER A 1 201 ? 13.521 -1.335 15.204 1.00 48.50 201 SER A CA 1
ATOM 1629 C C . SER A 1 201 ? 12.505 -0.872 14.187 1.00 48.50 201 SER A C 1
ATOM 1631 O O . SER A 1 201 ? 11.322 -0.827 14.518 1.00 48.50 201 SER A O 1
ATOM 1633 N N . GLY A 1 202 ? 12.959 -0.509 12.987 1.00 52.19 202 GLY A N 1
ATOM 1634 C CA . GLY A 1 202 ? 12.040 -0.305 11.878 1.00 52.19 202 GLY A CA 1
ATOM 1635 C C . GLY A 1 202 ? 11.146 -1.532 11.793 1.00 52.19 202 GLY A C 1
ATOM 1636 O O . GLY A 1 202 ? 11.657 -2.649 11.694 1.00 52.19 202 GLY A O 1
ATOM 1637 N N . ASP A 1 203 ? 9.838 -1.332 11.917 1.00 56.59 203 ASP A N 1
ATOM 1638 C CA . ASP A 1 203 ? 8.895 -2.344 11.483 1.00 56.59 203 ASP A CA 1
ATOM 1639 C C . ASP A 1 203 ? 9.231 -2.579 10.007 1.00 56.59 203 ASP A C 1
ATOM 1641 O O . ASP A 1 203 ? 9.094 -1.629 9.223 1.00 56.59 203 ASP A O 1
ATOM 1645 N N . PRO A 1 204 ? 9.772 -3.747 9.612 1.00 51.69 204 PRO A N 1
ATOM 1646 C CA . PRO A 1 204 ? 10.166 -3.966 8.224 1.00 51.69 204 PRO A CA 1
ATOM 1647 C C . PRO A 1 204 ? 8.995 -3.694 7.268 1.00 51.69 204 PRO A C 1
ATOM 1649 O O . PRO A 1 204 ? 9.217 -3.317 6.122 1.00 51.69 204 PRO A O 1
ATOM 1652 N N . GLU A 1 205 ? 7.766 -3.790 7.776 1.00 61.62 205 GLU A N 1
ATOM 1653 C CA . GLU A 1 205 ? 6.514 -3.646 7.045 1.00 61.62 205 GLU A CA 1
ATOM 1654 C C . GLU A 1 205 ? 6.119 -2.171 6.851 1.00 61.62 205 GLU A C 1
ATOM 1656 O O . GLU A 1 205 ? 5.568 -1.802 5.821 1.00 61.62 205 GLU A O 1
ATOM 1661 N N . SER A 1 206 ? 6.502 -1.270 7.762 1.00 64.12 206 SER A N 1
ATOM 1662 C CA . SER A 1 206 ? 6.302 0.180 7.567 1.00 64.12 206 SER A CA 1
ATOM 1663 C C . SER A 1 206 ? 7.124 0.742 6.400 1.00 64.12 206 SER A C 1
ATOM 1665 O O . SER A 1 206 ? 6.741 1.728 5.774 1.00 64.12 206 SER A O 1
ATOM 1667 N N . GLY A 1 207 ? 8.250 0.095 6.083 1.00 63.09 207 GLY A N 1
ATOM 1668 C CA . GLY A 1 207 ? 9.042 0.406 4.899 1.00 63.09 207 GLY A CA 1
ATOM 1669 C C . GLY A 1 207 ? 8.337 0.022 3.598 1.00 63.09 207 GLY A C 1
ATOM 1670 O O . GLY A 1 207 ? 8.587 0.665 2.579 1.00 63.09 207 GLY A O 1
ATOM 1671 N N . GLU A 1 208 ? 7.443 -0.973 3.630 1.00 69.44 208 GLU A N 1
ATOM 1672 C CA . GLU A 1 208 ? 6.653 -1.392 2.467 1.00 69.44 208 GLU A CA 1
ATOM 1673 C C . GLU A 1 208 ? 5.659 -0.299 2.065 1.00 69.44 208 GLU A C 1
ATOM 1675 O O . GLU A 1 208 ? 5.518 -0.028 0.880 1.00 69.44 208 GLU A O 1
ATOM 1680 N N . LEU A 1 209 ? 5.067 0.421 3.024 1.00 72.69 209 LEU A N 1
ATOM 1681 C CA . LEU A 1 209 ? 4.170 1.550 2.738 1.00 72.69 209 LEU A CA 1
ATOM 1682 C C . LEU A 1 209 ? 4.856 2.706 2.002 1.00 72.69 209 LEU A C 1
ATOM 1684 O O . LEU A 1 209 ? 4.225 3.409 1.218 1.00 72.69 209 LEU A O 1
ATOM 1688 N N . TYR A 1 210 ? 6.143 2.939 2.269 1.00 72.56 210 TYR A N 1
ATOM 1689 C CA . TYR A 1 210 ? 6.917 3.944 1.539 1.00 72.56 210 TYR A CA 1
ATOM 1690 C C . TYR A 1 210 ? 7.378 3.437 0.175 1.00 72.56 210 TYR A C 1
ATOM 1692 O O . TYR A 1 210 ? 7.376 4.193 -0.791 1.00 72.56 210 TYR A O 1
ATOM 1700 N N . ALA A 1 211 ? 7.804 2.174 0.108 1.00 71.56 211 ALA A N 1
ATOM 1701 C CA . ALA A 1 211 ? 8.359 1.578 -1.103 1.00 71.56 211 ALA A CA 1
ATOM 1702 C C . ALA A 1 211 ? 7.294 1.186 -2.138 1.00 71.56 211 ALA A C 1
ATOM 1704 O O . ALA A 1 211 ? 7.608 1.138 -3.321 1.00 71.56 211 ALA A O 1
ATOM 1705 N N . PHE A 1 212 ? 6.068 0.907 -1.693 1.00 74.00 212 PHE A N 1
ATOM 1706 C CA . PHE A 1 212 ? 4.950 0.437 -2.510 1.00 74.00 212 PHE A CA 1
ATOM 1707 C C . PHE A 1 212 ? 3.700 1.279 -2.244 1.00 74.00 212 PHE A C 1
ATOM 1709 O O . PHE A 1 212 ? 2.606 0.744 -2.062 1.00 74.00 212 PHE A O 1
ATOM 1716 N N . LYS A 1 213 ? 3.849 2.610 -2.199 1.00 76.00 213 LYS A N 1
ATOM 1717 C CA . LYS A 1 213 ? 2.705 3.526 -2.042 1.00 76.00 213 LYS A CA 1
ATOM 1718 C C . LYS A 1 213 ? 1.660 3.296 -3.136 1.00 76.00 213 LYS A C 1
ATOM 1720 O O . LYS A 1 213 ? 0.470 3.452 -2.897 1.00 76.00 213 LYS A O 1
ATOM 1725 N N . GLU A 1 214 ? 2.107 2.863 -4.311 1.00 75.19 214 GLU A N 1
ATOM 1726 C CA . GLU A 1 214 ? 1.265 2.574 -5.459 1.00 75.19 214 GLU A CA 1
ATOM 1727 C C . GLU A 1 214 ? 0.328 1.387 -5.193 1.00 75.19 214 GLU A C 1
ATOM 1729 O O . GLU A 1 214 ? -0.785 1.330 -5.690 1.00 75.19 214 GLU A O 1
ATOM 1734 N N . LEU A 1 215 ? 0.730 0.445 -4.339 1.00 74.88 215 LEU A N 1
ATOM 1735 C CA . LEU A 1 215 ? -0.122 -0.687 -3.982 1.00 74.88 215 LEU A CA 1
ATOM 1736 C C . LEU A 1 215 ? -1.249 -0.284 -3.014 1.00 74.88 215 LEU A C 1
ATOM 1738 O O . LEU A 1 215 ? -2.272 -0.962 -2.947 1.00 74.88 215 LEU A O 1
ATOM 1742 N N . PHE A 1 216 ? -1.062 0.791 -2.244 1.00 75.06 216 PHE A N 1
ATOM 1743 C CA . PHE A 1 216 ? -1.867 1.040 -1.047 1.00 75.06 216 PHE A CA 1
ATOM 1744 C C . PHE A 1 216 ? -2.569 2.391 -1.001 1.00 75.06 216 PHE A C 1
ATOM 1746 O O . PHE A 1 216 ? -3.633 2.458 -0.405 1.00 75.06 216 PHE A O 1
ATOM 1753 N N . THR A 1 217 ? -1.998 3.458 -1.561 1.00 79.38 217 THR A N 1
ATOM 1754 C CA . THR A 1 217 ? -2.503 4.829 -1.357 1.00 79.38 217 THR A CA 1
ATOM 1755 C C . THR A 1 217 ? -2.562 5.670 -2.624 1.00 79.38 217 THR A C 1
ATOM 1757 O O . THR A 1 217 ? -3.397 6.572 -2.709 1.00 79.38 217 THR A O 1
ATOM 1760 N N . ALA A 1 218 ? -1.729 5.378 -3.625 1.00 82.94 218 ALA A N 1
ATOM 1761 C CA . ALA A 1 218 ? -1.637 6.155 -4.856 1.00 82.94 218 ALA A CA 1
ATOM 1762 C C . ALA A 1 218 ? -1.849 5.285 -6.104 1.00 82.94 218 ALA A C 1
ATOM 1764 O O . ALA A 1 218 ? -1.307 4.198 -6.205 1.00 82.94 218 ALA A O 1
ATOM 1765 N N . GLY A 1 219 ? -2.596 5.767 -7.090 1.00 79.19 219 GLY A N 1
ATOM 1766 C CA . GLY A 1 219 ? -2.645 5.160 -8.418 1.00 79.19 219 GLY A CA 1
ATOM 1767 C C . GLY A 1 219 ? -1.376 5.454 -9.223 1.00 79.19 219 GLY A C 1
ATOM 1768 O O . GLY A 1 219 ? -0.506 6.222 -8.802 1.00 79.19 219 GLY A O 1
ATOM 1769 N N . LEU A 1 220 ? -1.292 4.908 -10.439 1.00 77.25 220 LEU A N 1
ATOM 1770 C CA . LEU A 1 220 ? -0.117 5.074 -11.304 1.00 77.25 220 LEU A CA 1
ATOM 1771 C C . LEU A 1 220 ? 0.207 6.542 -11.618 1.00 77.25 220 LEU A C 1
ATOM 1773 O O . LEU A 1 220 ? 1.370 6.865 -11.831 1.00 77.25 220 LEU A O 1
ATOM 1777 N N . ASP A 1 221 ? -0.783 7.434 -11.683 1.00 78.88 221 ASP A N 1
ATOM 1778 C CA . ASP A 1 221 ? -0.595 8.881 -11.901 1.00 78.88 221 ASP A CA 1
ATOM 1779 C C . ASP A 1 221 ? -0.448 9.679 -10.585 1.00 78.88 221 ASP A C 1
ATOM 1781 O O . ASP A 1 221 ? -0.706 10.879 -10.554 1.00 78.88 221 ASP A O 1
ATOM 1785 N N . ASN A 1 222 ? -0.079 9.028 -9.473 1.00 79.00 222 ASN A N 1
ATOM 1786 C CA . ASN A 1 222 ? -0.012 9.605 -8.119 1.00 79.00 222 ASN A CA 1
ATOM 1787 C C . ASN A 1 222 ? -1.340 10.169 -7.573 1.00 79.00 222 ASN A C 1
ATOM 1789 O O . ASN A 1 222 ? -1.340 10.856 -6.552 1.00 79.00 222 ASN A O 1
ATOM 1793 N N . LYS A 1 223 ? -2.478 9.877 -8.211 1.00 84.94 223 LYS A N 1
ATOM 1794 C CA . LYS A 1 223 ? -3.798 10.213 -7.659 1.00 84.94 223 LYS A CA 1
ATOM 1795 C C . LYS A 1 223 ? -4.065 9.369 -6.417 1.00 84.94 223 LYS A C 1
ATOM 1797 O O . LYS A 1 223 ? -3.784 8.175 -6.436 1.00 84.94 223 LYS A O 1
ATOM 1802 N N . LYS A 1 224 ? -4.616 9.961 -5.360 1.00 87.75 224 LYS A N 1
ATOM 1803 C CA . LYS A 1 224 ? -4.999 9.221 -4.153 1.00 87.75 224 LYS A CA 1
ATOM 1804 C C . LYS A 1 224 ? -6.142 8.256 -4.483 1.00 87.75 224 LYS A C 1
ATOM 1806 O O . LYS A 1 224 ? -7.115 8.662 -5.109 1.00 87.75 224 LYS A O 1
ATOM 1811 N N . VAL A 1 225 ? -6.000 6.990 -4.094 1.00 88.75 225 VAL A N 1
ATOM 1812 C CA . VAL A 1 225 ? -6.999 5.926 -4.355 1.00 88.75 225 VAL A CA 1
ATOM 1813 C C . VAL A 1 225 ? -7.539 5.288 -3.077 1.00 88.75 225 VAL A C 1
ATOM 1815 O O . VAL A 1 225 ? -8.549 4.593 -3.102 1.00 88.75 225 VAL A O 1
ATOM 1818 N N . MET A 1 226 ? -6.872 5.520 -1.948 1.00 91.19 226 MET A N 1
ATOM 1819 C CA . MET A 1 226 ? -7.266 5.013 -0.640 1.00 91.19 226 MET A CA 1
ATOM 1820 C C . MET A 1 226 ? -6.664 5.913 0.438 1.00 91.19 226 MET A C 1
ATOM 1822 O O . MET A 1 226 ? -5.565 6.444 0.260 1.00 91.19 226 MET A O 1
ATOM 1826 N N . ASN A 1 227 ? -7.364 6.069 1.559 1.00 93.81 227 ASN A N 1
ATOM 1827 C CA . ASN A 1 227 ? -6.792 6.687 2.748 1.00 93.81 227 ASN A CA 1
ATOM 1828 C C . ASN A 1 227 ? -5.848 5.719 3.469 1.00 93.81 227 ASN A C 1
ATOM 1830 O O . ASN A 1 227 ? -6.083 4.512 3.475 1.00 93.81 227 ASN A O 1
ATOM 1834 N N . LEU A 1 228 ? -4.838 6.243 4.161 1.00 92.25 228 LEU A N 1
ATOM 1835 C CA . LEU A 1 228 ? -3.940 5.471 5.016 1.00 92.25 228 LEU A CA 1
ATOM 1836 C C . LEU A 1 228 ? -4.071 5.870 6.485 1.00 92.25 228 LEU A C 1
ATOM 1838 O O . LEU A 1 228 ? -3.667 6.960 6.890 1.00 92.25 228 LEU A O 1
ATOM 1842 N N . LEU A 1 229 ? -4.547 4.939 7.305 1.00 93.50 229 LEU A N 1
ATOM 1843 C CA . LEU A 1 229 ? -4.550 5.035 8.758 1.00 93.50 229 LEU A CA 1
ATOM 1844 C C . LEU A 1 229 ? -3.409 4.183 9.324 1.00 93.50 229 LEU A C 1
ATOM 1846 O O . LEU A 1 229 ? -3.439 2.954 9.255 1.00 93.50 229 LEU A O 1
ATOM 1850 N N . LEU A 1 230 ? -2.416 4.827 9.940 1.00 90.62 230 LEU A N 1
ATOM 1851 C CA . LEU A 1 230 ? -1.363 4.136 10.689 1.00 90.62 230 LEU A CA 1
ATOM 1852 C C . LEU A 1 230 ? -1.783 3.960 12.148 1.00 90.62 230 LEU A C 1
ATOM 1854 O O . LEU A 1 230 ? -1.922 4.943 12.877 1.00 90.62 230 LEU A O 1
ATOM 1858 N N . TYR A 1 231 ? -1.960 2.712 12.586 1.00 91.25 231 TYR A N 1
ATOM 1859 C CA . TYR A 1 231 ? -2.372 2.392 13.952 1.00 91.25 231 TYR A CA 1
ATOM 1860 C C . TYR A 1 231 ? -1.229 1.768 14.753 1.00 91.25 231 TYR A C 1
ATOM 1862 O O . TYR A 1 231 ? -0.932 0.576 14.659 1.00 91.25 231 TYR A O 1
ATOM 1870 N N . VAL A 1 232 ? -0.593 2.578 15.593 1.00 89.00 232 VAL A N 1
ATOM 1871 C CA . VAL A 1 232 ? 0.495 2.156 16.477 1.00 89.00 232 VAL A CA 1
ATOM 1872 C C . VAL A 1 232 ? -0.084 1.844 17.849 1.00 89.00 232 VAL A C 1
ATOM 1874 O O . VAL A 1 232 ? -0.200 2.708 18.712 1.00 89.00 232 VAL A O 1
ATOM 1877 N N . PHE A 1 233 ? -0.446 0.586 18.074 1.00 85.88 233 PHE A N 1
ATOM 1878 C CA . PHE A 1 233 ? -1.119 0.155 19.308 1.00 85.88 233 PHE A CA 1
ATOM 1879 C C . PHE A 1 233 ? -0.187 -0.018 20.516 1.00 85.88 233 PHE A C 1
ATOM 1881 O O . PHE A 1 233 ? -0.649 -0.261 21.629 1.00 85.88 233 PHE A O 1
ATOM 1888 N N . VAL A 1 234 ? 1.131 0.045 20.317 1.00 81.19 234 VAL A N 1
ATOM 1889 C CA . VAL A 1 234 ? 2.108 -0.135 21.397 1.00 81.19 234 VAL A CA 1
ATOM 1890 C C . VAL A 1 234 ? 2.311 1.187 22.130 1.00 81.19 234 VAL A C 1
ATOM 1892 O O . VAL A 1 234 ? 2.557 2.216 21.498 1.00 81.19 234 VAL A O 1
ATOM 1895 N N . LYS A 1 235 ? 2.268 1.141 23.467 1.00 83.31 235 LYS A N 1
ATOM 1896 C CA . LYS A 1 235 ? 2.560 2.299 24.316 1.00 83.31 235 LYS A CA 1
ATOM 1897 C C . LYS A 1 235 ? 3.947 2.868 23.971 1.00 83.31 235 LYS A C 1
ATOM 1899 O O . LYS A 1 235 ? 4.914 2.099 23.965 1.00 83.31 235 LYS A O 1
ATOM 1904 N N . PRO A 1 236 ? 4.062 4.176 23.697 1.00 83.19 236 PRO A N 1
ATOM 1905 C CA . PRO A 1 236 ? 5.349 4.783 23.407 1.00 83.19 236 PRO A CA 1
ATOM 1906 C C . PRO A 1 236 ? 6.253 4.807 24.652 1.00 83.19 236 PRO A C 1
ATOM 1908 O O . PRO A 1 236 ? 5.750 4.771 25.783 1.00 83.19 236 PRO A O 1
ATOM 1911 N N . PRO A 1 237 ? 7.585 4.864 24.473 1.00 81.75 237 PRO A N 1
ATOM 1912 C CA . PRO A 1 237 ? 8.507 5.069 25.585 1.00 81.75 237 PRO A CA 1
ATOM 1913 C C . PRO A 1 237 ? 8.272 6.429 26.255 1.00 81.75 237 PRO A C 1
ATOM 1915 O O . PRO A 1 237 ? 7.686 7.341 25.668 1.00 81.75 237 PRO A O 1
ATOM 1918 N N . SER A 1 238 ? 8.742 6.564 27.498 1.00 83.00 238 SER A N 1
ATOM 1919 C CA . SER A 1 238 ? 8.653 7.834 28.227 1.00 83.00 238 SER A CA 1
ATOM 1920 C C . SER A 1 238 ? 9.357 8.955 27.453 1.00 83.00 238 SER A C 1
ATOM 1922 O O . SER A 1 238 ? 10.443 8.738 26.917 1.00 83.00 238 SER A O 1
ATOM 1924 N N . GLY A 1 239 ? 8.736 10.136 27.385 1.00 81.81 239 GLY A N 1
ATOM 1925 C CA . GLY A 1 239 ? 9.274 11.297 26.664 1.00 81.81 239 GLY A CA 1
ATOM 1926 C C . GLY A 1 239 ? 9.128 11.246 25.139 1.00 81.81 239 GLY A C 1
ATOM 1927 O O . GLY A 1 239 ? 9.698 12.086 24.448 1.00 81.81 239 GLY A O 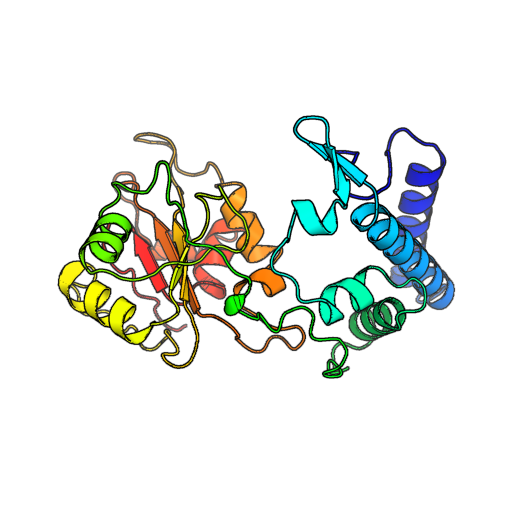1
ATOM 1928 N N . PHE A 1 240 ? 8.392 10.276 24.587 1.00 84.88 240 PHE A N 1
ATOM 1929 C CA . PHE A 1 240 ? 8.059 10.288 23.166 1.00 84.88 240 PHE A CA 1
ATOM 1930 C C . PHE A 1 240 ? 7.148 11.469 22.819 1.00 84.88 240 PHE A C 1
ATOM 1932 O O . PHE A 1 240 ? 6.082 11.637 23.407 1.00 84.88 240 PHE A O 1
ATOM 1939 N N . GLU A 1 241 ? 7.538 12.215 21.791 1.00 86.56 241 GLU A N 1
ATOM 1940 C CA . GLU A 1 241 ? 6.739 13.277 21.194 1.00 86.56 241 GLU A CA 1
ATOM 1941 C C . GLU A 1 241 ? 6.614 13.013 19.694 1.00 86.56 241 GLU A C 1
ATOM 1943 O O . GLU A 1 241 ? 7.620 12.949 18.979 1.00 86.56 241 GLU A O 1
ATOM 1948 N N . TYR A 1 242 ? 5.379 12.875 19.208 1.00 85.88 242 TYR A N 1
ATOM 1949 C CA . TYR A 1 242 ? 5.114 12.572 17.802 1.00 85.88 242 TYR A CA 1
ATOM 1950 C C . TYR A 1 242 ? 5.719 13.617 16.856 1.00 85.88 242 TYR A C 1
ATOM 1952 O O . TYR A 1 242 ? 6.366 13.260 15.870 1.00 85.88 242 TYR A O 1
ATOM 1960 N N . GLN A 1 243 ? 5.617 14.900 17.215 1.00 87.12 243 GLN A N 1
ATOM 1961 C CA . GLN A 1 243 ? 6.166 16.001 16.421 1.00 87.12 243 GLN A CA 1
ATOM 1962 C C . GLN A 1 243 ? 7.693 15.901 16.266 1.00 87.12 243 GLN A C 1
ATOM 1964 O O . GLN A 1 243 ? 8.215 16.045 15.165 1.00 87.12 243 GLN A O 1
ATOM 1969 N N . LYS A 1 244 ? 8.425 15.538 17.329 1.00 86.62 244 LYS A N 1
ATOM 1970 C CA . LYS A 1 244 ? 9.881 15.298 17.252 1.00 86.62 244 LYS A CA 1
ATOM 1971 C C . LYS A 1 244 ? 10.239 14.049 16.449 1.00 86.62 244 LYS A C 1
ATOM 1973 O O . LYS A 1 244 ? 11.349 13.925 15.942 1.00 86.62 244 LYS A O 1
ATOM 1978 N N . PHE A 1 245 ? 9.334 13.083 16.356 1.00 84.50 245 PHE A N 1
ATOM 1979 C CA . PHE A 1 245 ? 9.573 11.863 15.597 1.00 84.50 245 PHE A CA 1
ATOM 1980 C C . PHE A 1 245 ? 9.437 12.075 14.090 1.00 84.50 245 PHE A C 1
ATOM 1982 O O . PHE A 1 245 ? 10.280 11.590 13.333 1.00 84.50 245 PHE A O 1
ATOM 1989 N N . ILE A 1 246 ? 8.423 12.819 13.646 1.00 85.50 246 ILE A N 1
ATOM 1990 C CA . ILE A 1 246 ? 8.190 13.059 12.215 1.00 85.50 246 ILE A CA 1
ATOM 1991 C C . ILE A 1 246 ? 9.202 14.021 11.579 1.00 85.50 246 ILE A C 1
ATOM 1993 O O . ILE A 1 246 ? 9.342 14.024 10.357 1.00 85.50 246 ILE A O 1
ATOM 1997 N N . THR A 1 247 ? 9.953 14.792 12.374 1.00 86.06 247 THR A N 1
ATOM 1998 C CA . THR A 1 247 ? 11.068 15.621 11.877 1.00 86.06 247 THR A CA 1
ATOM 1999 C C . THR A 1 247 ? 12.312 14.801 11.529 1.00 86.06 247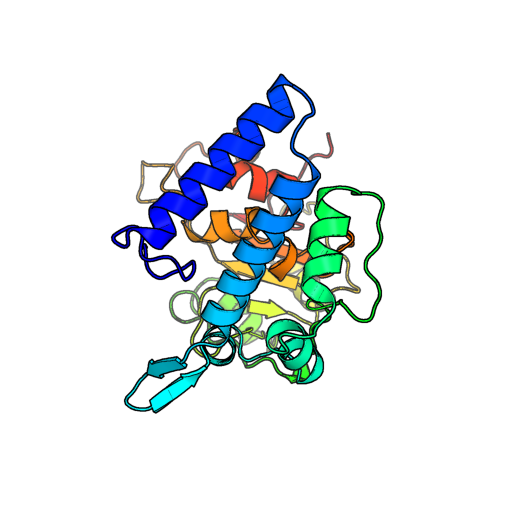 THR A C 1
ATOM 2001 O O . THR A 1 247 ? 13.177 15.278 10.796 1.00 86.06 247 THR A O 1
ATOM 2004 N N . LYS A 1 248 ? 12.410 13.545 11.990 1.00 82.12 248 LYS A N 1
ATOM 2005 C CA . LYS A 1 248 ? 13.509 12.647 11.614 1.00 82.12 248 LYS A CA 1
ATOM 2006 C C . LYS A 1 248 ? 13.459 12.323 10.115 1.00 82.12 248 LYS A C 1
ATOM 2008 O O . LYS A 1 248 ? 12.386 12.143 9.542 1.00 82.12 248 LYS A O 1
ATOM 2013 N N . SER A 1 249 ? 14.618 12.103 9.490 1.00 79.12 249 SER A N 1
ATOM 2014 C CA . SER A 1 249 ? 14.728 11.734 8.062 1.00 79.12 249 SER A CA 1
ATOM 2015 C C . SER A 1 249 ? 14.852 10.216 7.816 1.00 79.12 249 SER A C 1
ATOM 2017 O O . SER A 1 249 ? 15.535 9.747 6.905 1.00 79.12 249 SER A O 1
ATOM 2019 N N . THR A 1 250 ? 14.197 9.394 8.641 1.00 78.50 250 THR A N 1
ATOM 2020 C CA . THR A 1 250 ? 14.162 7.933 8.442 1.00 78.50 250 THR A CA 1
ATOM 2021 C C . THR A 1 250 ? 13.069 7.539 7.438 1.00 78.50 250 THR A C 1
ATOM 2023 O O . THR A 1 250 ? 12.131 8.295 7.193 1.00 78.50 250 THR A O 1
ATOM 2026 N N . LYS A 1 251 ? 13.146 6.343 6.834 1.00 75.12 251 LYS A N 1
ATOM 2027 C CA . LYS A 1 251 ? 12.057 5.828 5.968 1.00 75.12 251 LYS A CA 1
ATOM 2028 C C . LYS A 1 251 ? 10.723 5.739 6.721 1.00 75.12 251 LYS A C 1
ATOM 2030 O O . LYS A 1 251 ? 9.682 6.112 6.189 1.00 75.12 251 LYS A O 1
ATOM 2035 N N . LEU A 1 252 ? 10.781 5.294 7.975 1.00 77.75 252 LEU A N 1
ATOM 2036 C CA . LEU A 1 252 ? 9.624 5.177 8.853 1.00 77.75 252 LEU A CA 1
ATOM 2037 C C . LEU A 1 252 ? 8.994 6.553 9.120 1.00 77.75 252 LEU A C 1
ATOM 2039 O O . LEU A 1 252 ? 7.833 6.761 8.790 1.00 77.75 252 LEU A O 1
ATOM 2043 N N . SER A 1 253 ? 9.756 7.517 9.643 1.00 80.94 253 SER A N 1
ATOM 2044 C CA . SER A 1 253 ? 9.234 8.864 9.929 1.00 80.94 253 SER A CA 1
ATOM 2045 C C . SER A 1 253 ? 8.717 9.574 8.672 1.00 80.94 253 SER A C 1
ATOM 2047 O O . SER A 1 253 ? 7.683 10.233 8.734 1.00 80.94 253 SER A O 1
ATOM 2049 N N . ARG A 1 254 ? 9.344 9.363 7.503 1.00 79.50 254 ARG A N 1
ATOM 2050 C CA . ARG A 1 254 ? 8.815 9.844 6.213 1.00 79.50 254 ARG A CA 1
ATOM 2051 C C . ARG A 1 254 ? 7.474 9.213 5.836 1.00 79.50 254 ARG A C 1
ATOM 2053 O O . ARG A 1 254 ? 6.619 9.923 5.323 1.00 79.50 254 ARG A O 1
ATOM 2060 N N . SER A 1 255 ? 7.254 7.931 6.124 1.00 78.12 255 SER A N 1
ATOM 2061 C CA . SER A 1 255 ? 5.954 7.272 5.895 1.00 78.12 255 SER A CA 1
ATOM 2062 C C . SER A 1 255 ? 4.855 7.909 6.749 1.00 78.12 255 SER A C 1
ATOM 2064 O O . SER A 1 255 ? 3.778 8.235 6.254 1.00 78.12 255 SER A O 1
ATOM 2066 N N . PHE A 1 256 ? 5.161 8.162 8.023 1.00 83.44 256 PHE A N 1
ATOM 2067 C CA . PHE A 1 256 ? 4.252 8.824 8.961 1.00 83.44 256 PHE A CA 1
ATOM 2068 C C . PHE A 1 256 ? 3.990 10.286 8.606 1.00 83.44 256 PHE A C 1
ATOM 2070 O O . PHE A 1 256 ? 2.881 10.763 8.827 1.00 83.44 256 PHE A O 1
ATOM 2077 N N . LYS A 1 257 ? 4.981 10.987 8.042 1.00 83.31 257 LYS A N 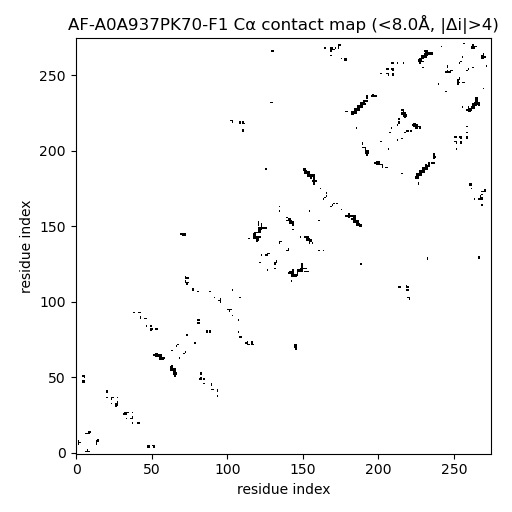1
ATOM 2078 C CA . LYS A 1 257 ? 4.873 12.399 7.662 1.00 83.31 257 LYS A CA 1
ATOM 2079 C C . LYS A 1 257 ? 4.194 12.630 6.311 1.00 83.31 257 LYS A C 1
ATOM 2081 O O . LYS A 1 257 ? 3.465 13.604 6.190 1.00 83.31 257 LYS A O 1
ATOM 2086 N N . TYR A 1 258 ? 4.449 11.787 5.311 1.00 80.44 258 TYR A N 1
ATOM 2087 C CA . TYR A 1 258 ? 4.048 12.073 3.928 1.00 80.44 258 TYR A CA 1
ATOM 2088 C C . TYR A 1 258 ? 2.984 11.129 3.366 1.00 80.44 258 TYR A C 1
ATOM 2090 O O . TYR A 1 258 ? 2.284 11.525 2.445 1.00 80.44 258 TYR A O 1
ATOM 2098 N N . ASN A 1 259 ? 2.833 9.914 3.908 1.00 80.88 259 ASN A N 1
ATOM 2099 C CA . ASN A 1 259 ? 1.946 8.909 3.307 1.00 80.88 259 ASN A CA 1
ATOM 2100 C C . ASN A 1 259 ? 0.681 8.640 4.126 1.00 80.88 259 ASN A C 1
ATOM 2102 O O . ASN A 1 259 ? -0.315 8.217 3.556 1.00 80.88 259 ASN A O 1
ATOM 2106 N N . ALA A 1 260 ? 0.715 8.834 5.449 1.00 88.19 260 ALA A N 1
ATOM 2107 C CA . ALA A 1 260 ? -0.473 8.651 6.287 1.00 88.19 260 ALA A CA 1
ATOM 2108 C C . ALA A 1 260 ? -1.486 9.783 6.076 1.00 88.19 260 ALA A C 1
ATOM 2110 O O . ALA A 1 260 ? -1.092 10.932 5.939 1.00 88.19 260 ALA A O 1
ATOM 2111 N N . ASP A 1 261 ? -2.772 9.492 6.130 1.00 91.19 261 ASP A N 1
ATOM 2112 C CA . ASP A 1 261 ? -3.817 10.514 6.251 1.00 91.19 261 ASP A CA 1
ATOM 2113 C C . ASP A 1 261 ? -4.232 10.685 7.706 1.00 91.19 261 ASP A C 1
ATOM 2115 O O . ASP A 1 261 ? -4.576 11.776 8.150 1.00 91.19 261 ASP A O 1
ATOM 2119 N N . LEU A 1 262 ? -4.123 9.599 8.472 1.00 92.44 262 LEU A N 1
ATOM 2120 C CA . LEU A 1 262 ? -4.380 9.584 9.895 1.00 92.44 262 LEU A CA 1
ATOM 2121 C C . LEU A 1 262 ? -3.343 8.734 10.621 1.00 92.44 262 LEU A C 1
ATOM 2123 O O . LEU A 1 262 ? -2.977 7.642 10.183 1.00 92.44 262 LEU A O 1
ATOM 2127 N N . VAL A 1 263 ? -2.896 9.221 11.773 1.00 91.94 263 VAL A N 1
ATOM 2128 C CA . VAL A 1 263 ? -2.008 8.483 12.665 1.00 91.94 263 VAL A CA 1
ATOM 2129 C C . VAL A 1 263 ? -2.659 8.377 14.034 1.00 91.94 263 VAL A C 1
ATOM 2131 O O . VAL A 1 263 ? -3.055 9.376 14.626 1.00 91.94 263 VAL A O 1
ATOM 2134 N N . ILE A 1 264 ? -2.753 7.150 14.542 1.00 92.62 264 ILE A N 1
ATOM 2135 C CA . ILE A 1 264 ? -3.198 6.864 15.902 1.00 92.62 264 ILE A CA 1
ATOM 2136 C C . ILE A 1 264 ? -2.046 6.191 16.639 1.00 92.62 264 ILE A C 1
ATOM 2138 O O . ILE A 1 264 ? -1.647 5.079 16.288 1.00 92.62 264 ILE A O 1
ATOM 2142 N N . VAL A 1 265 ? -1.531 6.832 17.687 1.00 90.06 265 VAL A N 1
ATOM 2143 C CA . VAL A 1 265 ? -0.505 6.268 18.570 1.00 90.06 265 VAL A CA 1
ATOM 2144 C C . VAL A 1 265 ? -1.113 6.004 19.936 1.00 90.06 265 VAL A C 1
ATOM 2146 O O . VAL A 1 265 ? -1.676 6.887 20.573 1.00 90.06 265 VAL A O 1
ATOM 2149 N N . ASN A 1 266 ? -1.013 4.758 20.401 1.00 87.81 266 ASN A N 1
ATOM 2150 C CA . ASN A 1 266 ? -1.515 4.321 21.703 1.00 87.81 266 ASN A CA 1
ATOM 2151 C C . ASN A 1 266 ? -2.964 4.782 21.965 1.00 87.81 266 ASN A C 1
ATOM 2153 O O . ASN A 1 266 ? -3.286 5.329 23.019 1.00 87.81 266 ASN A O 1
ATOM 2157 N N . ASN A 1 267 ? -3.828 4.546 20.972 1.00 89.44 267 ASN A N 1
ATOM 2158 C CA . ASN A 1 267 ? -5.255 4.886 20.982 1.00 89.44 267 ASN A CA 1
ATOM 2159 C C . ASN A 1 267 ? -5.561 6.389 21.061 1.00 89.44 267 ASN A C 1
ATOM 2161 O O . ASN A 1 267 ? -6.628 6.772 21.532 1.00 89.44 267 ASN A O 1
ATOM 2165 N N . ARG A 1 268 ? -4.638 7.237 20.606 1.00 91.12 268 ARG A N 1
ATOM 2166 C CA . ARG A 1 268 ? -4.850 8.677 20.477 1.00 91.12 268 ARG A CA 1
ATOM 2167 C C . ARG A 1 268 ? -4.492 9.130 19.073 1.00 91.12 268 ARG A C 1
ATOM 2169 O O . ARG A 1 268 ? -3.454 8.730 18.553 1.00 91.12 268 ARG A O 1
ATOM 2176 N N . VAL A 1 269 ? -5.365 9.924 18.467 1.00 91.69 269 VAL A N 1
ATOM 2177 C CA . VAL A 1 269 ? -5.081 10.621 17.213 1.00 91.69 269 VAL A CA 1
ATOM 2178 C C . VAL A 1 269 ? -3.927 11.591 17.439 1.00 91.69 269 VAL A C 1
ATOM 2180 O O . VAL A 1 269 ? -3.942 12.374 18.386 1.00 91.69 269 VAL A O 1
ATOM 2183 N N . GLU A 1 270 ? -2.946 11.532 16.548 1.00 89.06 270 GLU A N 1
ATOM 2184 C CA . GLU A 1 270 ? -1.841 12.477 16.489 1.00 89.06 270 GLU A CA 1
ATOM 2185 C C . GLU A 1 270 ? -2.099 13.471 15.352 1.00 89.06 270 GLU A C 1
ATOM 2187 O O . GLU A 1 270 ? -2.254 13.079 14.191 1.00 89.06 270 GLU A O 1
ATOM 2192 N N . GLY A 1 271 ? -2.159 14.762 15.681 1.00 72.88 271 GLY A N 1
ATOM 2193 C CA . GLY A 1 271 ? -2.364 15.817 14.691 1.00 72.88 271 GLY A CA 1
ATOM 2194 C C . GLY A 1 271 ? -1.153 15.987 13.769 1.00 72.88 271 GLY A C 1
ATOM 2195 O O . GLY A 1 271 ? 0.001 15.912 14.205 1.00 72.88 271 GLY A O 1
ATOM 2196 N N . ARG A 1 272 ? -1.407 16.268 12.489 1.00 64.06 272 ARG A N 1
ATOM 2197 C CA . ARG A 1 272 ? -0.413 16.896 11.613 1.00 64.06 272 ARG A CA 1
ATOM 2198 C C . ARG A 1 272 ? -0.609 18.403 11.682 1.00 64.06 272 ARG A C 1
ATOM 2200 O O . ARG A 1 272 ? -1.708 18.882 11.434 1.00 64.06 272 ARG A O 1
ATOM 2207 N N . HIS A 1 273 ? 0.448 19.133 12.015 1.00 47.19 273 HIS A N 1
ATOM 2208 C CA . HIS A 1 273 ? 0.493 20.553 11.700 1.00 47.19 273 HIS A CA 1
ATOM 2209 C C . HIS A 1 273 ? 0.911 20.669 10.236 1.00 47.19 273 HIS A C 1
ATOM 2211 O O . HIS A 1 273 ? 1.927 20.091 9.838 1.00 47.19 273 HIS A O 1
ATOM 2217 N N . GLU A 1 274 ? 0.082 21.333 9.436 1.00 45.00 274 GLU A N 1
ATOM 2218 C CA . GLU A 1 274 ? 0.467 21.756 8.094 1.00 45.00 274 GLU A CA 1
ATOM 2219 C C . GLU A 1 274 ? 1.703 22.659 8.222 1.00 45.00 274 GLU A C 1
ATOM 2221 O O . GLU A 1 274 ? 1.745 23.546 9.078 1.00 45.00 274 GLU A O 1
ATOM 2226 N N . TYR A 1 275 ? 2.738 22.347 7.441 1.00 35.16 275 TYR A N 1
ATOM 2227 C CA . TYR A 1 275 ? 3.910 23.199 7.245 1.00 35.16 275 TYR A CA 1
ATOM 2228 C C . TYR A 1 275 ? 3.744 23.942 5.930 1.00 35.16 275 TYR A C 1
ATOM 2230 O O . TYR A 1 275 ? 3.350 23.260 4.954 1.00 35.16 275 TYR A O 1
#